Protein 5EDN (pdb70)

Secondary structure (DSSP, 8-state):
-----PPPHHHHHHHHHHHHH-SSPPHHHHHHHHHHH---HHHHHHHHHHHHHHHHHH--/-----PPPHHHHHHHHHHHHH-SSPPHHHHHHHHHHH---HHHHHHHHHHHHHHHHHTS--/----PPPHHHHHHHHHHHHH-SS--HHHHHHHHHTT---HHHHHHHHHHHHHHHHHHT--/-----PPPTTHHHHHHHHHHH-SS--HHHHHHHHHHH---HHHHHHHHHHHHHHHHH----

Sequence (242 aa):
RKKRIPYSKGQLRELEREYAANKFITKDKRRKISAATSLSERQITIWFQNRRVKEKKVLARKKRIPYSKGQLRELEREYAANKFITKDKRRKISAATSLSERQITIWFQNRRVKEKKVLAKKKRIPYSKGQLRELEREYAANKFITKDKRRKISAATSLSERQITIWFQNRRVKEKKVLAKRKKRIPYSKGQLRELEREYAANKFITKDKRRKISAATSLSERQITIWFQNRRVKEKKVLAK

GO terms:
  GO:1990837 sequence-specific double-stranded DNA binding (F, IDA)
  GO:0001227 DNA-binding transcription repressor activity, RNA polymerase II-specific (F, IDA)
  GO:0000122 negative regulation of transcription by RNA polymerase II (P, IDA)
  GO:0043565 sequence-specific DNA binding (F, IDA)
  GO:0008327 methyl-CpG binding (F, IDA)
  GO:0009611 response to wounding (P, TAS)
  GO:0008544 epidermis development (P, TAS)
  GO:0005515 protein binding (F, IPI)
  GO:0005654 nucleoplasm (C, IDA)
  GO:0001525 angiogenesis (P, IEP)

Radius of gyration: 35.01 Å; Cα contacts (8 Å, |Δi|>4): 112; chains: 4; bounding box: 49×49×83 Å

Structure (mmCIF, N/CA/C/O backbone):
data_5EDN
#
_entry.id   5EDN
#
_cell.length_a   52.618
_cell.length_b   52.522
_cell.length_c   389.331
_cell.angle_alpha   90.00
_cell.angle_beta   90.00
_cell.angle_gamma   90.00
#
_symmetry.space_group_name_H-M   'P 2 2 21'
#
loop_
_entity.id
_entity.type
_entity.pdbx_description
1 polymer 'Homeobox protein Hox-B13'
2 polymer "DNA (5'-D(P*GP*TP*TP*GP*TP*GP*TP*TP*TP*TP*AP*CP*GP*AP*GP*GP*TP*CP*C)-3')"
3 polymer "DNA (5'-D(P*GP*GP*AP*CP*CP*TP*CP*GP*TP*AP*AP*AP*AP*CP*AP*CP*AP*AP*C)-3')"
4 non-polymer 2-AMINO-2-HYDROXYMETHYL-PROPANE-1,3-DIOL
5 water water
#
loop_
_atom_site.group_PDB
_atom_site.id
_atom_site.type_symbol
_atom_site.label_atom_id
_atom_site.label_alt_id
_atom_site.label_comp_id
_atom_site.label_asym_id
_atom_site.label_entity_id
_atom_site.label_seq_id
_atom_site.pdbx_PDB_ins_code
_atom_site.Cartn_x
_atom_site.Cartn_y
_atom_site.Cartn_z
_atom_site.occupancy
_atom_site.B_iso_or_equiv
_atom_site.auth_seq_id
_atom_site.auth_comp_id
_atom_site.auth_asym_id
_atom_site.auth_atom_id
_atom_site.pdbx_PDB_model_num
ATOM 1 N N . ARG A 1 9 ? 10.066 15.185 88.843 1.00 150.18 217 ARG A N 1
ATOM 2 C CA . ARG A 1 9 ? 9.279 15.384 87.605 1.00 142.17 217 ARG A CA 1
ATOM 3 C C . ARG A 1 9 ? 9.622 16.746 86.969 1.00 127.98 217 ARG A C 1
ATOM 4 O O . ARG A 1 9 ? 9.253 17.755 87.532 1.00 133.64 217 ARG A O 1
ATOM 12 N N . LYS A 1 10 ? 10.340 16.790 85.815 1.00 130.01 218 LYS A N 1
ATOM 13 C CA . LYS A 1 10 ? 10.707 15.616 85.022 1.00 129.06 218 LYS A CA 1
ATOM 14 C C . LYS A 1 10 ? 12.205 15.648 84.806 1.00 108.89 218 LYS A C 1
ATOM 15 O O . LYS A 1 10 ? 12.899 15.069 85.599 1.00 105.18 218 LYS A O 1
ATOM 21 N N . LYS A 1 11 ? 12.769 16.356 83.839 1.00 106.63 219 LYS A N 1
ATOM 22 C CA . LYS A 1 11 ? 12.247 16.946 82.562 1.00 116.40 219 LYS A CA 1
ATOM 23 C C . LYS A 1 11 ? 13.045 16.411 81.341 1.00 115.03 219 LYS A C 1
ATOM 24 O O . LYS A 1 11 ? 14.220 16.134 81.520 1.00 110.05 219 LYS A O 1
ATOM 30 N N . ARG A 1 12 ? 12.409 16.269 80.178 1.00 111.19 220 ARG A N 1
ATOM 31 C CA . ARG A 1 12 ? 12.903 15.332 79.183 1.00 114.50 220 ARG A CA 1
ATOM 32 C C . ARG A 1 12 ? 14.233 15.709 78.495 1.00 108.07 220 ARG A C 1
ATOM 33 O O . ARG A 1 12 ? 14.270 16.565 77.607 1.00 120.23 220 ARG A O 1
ATOM 41 N N . ILE A 1 13 ? 15.306 15.009 78.835 1.00 115.82 221 ILE A N 1
ATOM 42 C CA . ILE A 1 13 ? 16.659 15.347 78.366 1.00 116.29 221 ILE A CA 1
ATOM 43 C C . ILE A 1 13 ? 17.184 14.233 77.499 1.00 106.23 221 ILE A C 1
ATOM 44 O O . ILE A 1 13 ? 17.623 13.245 78.030 1.00 103.78 221 ILE A O 1
ATOM 49 N N . PRO A 1 14 ? 17.245 14.386 76.155 1.00 106.90 222 PRO A N 1
ATOM 50 C CA . PRO A 1 14 ? 17.761 13.323 75.290 1.00 108.88 222 PRO A CA 1
ATOM 51 C C . PRO A 1 14 ? 19.147 12.868 75.585 1.00 103.70 222 PRO A C 1
ATOM 52 O O . PRO A 1 14 ? 19.945 13.676 75.955 1.00 99.22 222 PRO A O 1
ATOM 56 N N . TYR A 1 15 ? 19.445 11.591 75.391 1.00 95.01 223 TYR A N 1
ATOM 57 C CA . TYR A 1 15 ? 20.790 11.063 75.630 1.00 94.33 223 TYR A CA 1
ATOM 58 C C . TYR A 1 15 ? 21.718 11.318 74.465 1.00 99.93 223 TYR A C 1
ATOM 59 O O . TYR A 1 15 ? 21.288 11.257 73.335 1.00 130.38 223 TYR A O 1
ATOM 68 N N . SER A 1 16 ? 22.990 11.584 74.739 1.00 91.44 224 SER A N 1
ATOM 69 C CA . SER A 1 16 ? 23.946 11.901 73.695 1.00 91.20 224 SER A CA 1
ATOM 70 C C . SER A 1 16 ? 24.356 10.659 72.930 1.00 97.25 224 SER A C 1
ATOM 71 O O . SER A 1 16 ? 24.163 9.515 73.408 1.00 121.92 224 SER A O 1
ATOM 74 N N . LYS A 1 17 ? 24.993 10.878 71.788 1.00 84.98 225 LYS A N 1
ATOM 75 C CA . LYS A 1 17 ? 25.463 9.790 70.957 1.00 90.09 225 LYS A CA 1
ATOM 76 C C . LYS A 1 17 ? 26.419 8.858 71.670 1.00 85.55 225 LYS A C 1
ATOM 77 O O . LYS A 1 17 ? 26.386 7.644 71.474 1.00 88.81 225 LYS A O 1
ATOM 83 N N . GLY A 1 18 ? 27.305 9.430 72.479 1.00 96.61 226 GLY A N 1
ATOM 84 C CA . GLY A 1 18 ? 28.314 8.638 73.202 1.00 100.51 226 GLY A CA 1
ATOM 85 C C . GLY A 1 18 ? 27.714 7.718 74.241 1.00 108.30 226 GLY A C 1
ATOM 86 O O . GLY A 1 18 ? 28.141 6.572 74.374 1.00 97.18 226 GLY A O 1
ATOM 87 N N . GLN A 1 19 ? 26.721 8.215 74.977 1.00 122.33 227 GLN A N 1
ATOM 88 C CA . GLN A 1 19 ? 26.039 7.459 76.016 1.00 121.02 227 GLN A CA 1
ATOM 89 C C . GLN A 1 19 ? 25.276 6.279 75.439 1.00 116.86 227 GLN A C 1
ATOM 90 O O . GLN A 1 19 ? 25.305 5.175 75.986 1.00 135.61 227 GLN A O 1
ATOM 96 N N . LEU A 1 20 ? 24.581 6.531 74.342 1.00 111.07 228 LEU A N 1
ATOM 97 C CA . LEU A 1 20 ? 23.754 5.520 73.686 1.00 104.72 228 LEU A CA 1
ATOM 98 C C . LEU A 1 20 ? 24.631 4.407 73.127 1.00 117.04 228 LEU A C 1
ATOM 99 O O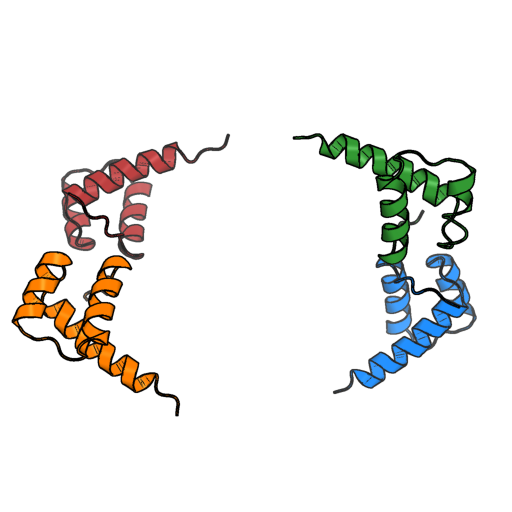 . LEU A 1 20 ? 24.351 3.224 73.342 1.00 117.05 228 LEU A O 1
ATOM 104 N N . ARG A 1 21 ? 25.704 4.796 72.436 1.00 124.76 229 ARG A N 1
ATOM 105 C CA . ARG A 1 21 ? 26.729 3.844 72.020 1.00 121.86 229 ARG A CA 1
ATOM 106 C C . ARG A 1 21 ? 27.048 2.852 73.134 1.00 124.58 229 ARG A C 1
ATOM 107 O O . ARG A 1 21 ? 26.855 1.641 72.975 1.00 127.70 229 ARG A O 1
ATOM 115 N N . GLU A 1 22 ? 27.520 3.368 74.268 1.00 128.01 230 GLU A N 1
ATOM 116 C CA . GLU A 1 22 ? 27.827 2.496 75.398 1.00 138.67 230 GLU A CA 1
ATOM 117 C C . GLU A 1 22 ? 26.601 1.663 75.805 1.00 141.18 230 GLU A C 1
ATOM 118 O O . GLU A 1 22 ? 26.740 0.463 76.032 1.00 155.67 230 GLU A O 1
ATOM 124 N N . LEU A 1 23 ? 25.413 2.270 75.852 1.00 120.65 231 LEU A N 1
ATOM 125 C CA . LEU A 1 23 ? 24.233 1.534 76.267 1.00 111.89 231 LEU A CA 1
ATOM 126 C C . LEU A 1 23 ? 23.839 0.483 75.228 1.00 122.64 231 LEU A C 1
ATOM 127 O O . LEU A 1 23 ? 23.527 -0.660 75.593 1.00 143.20 231 LEU A O 1
ATOM 132 N N . GLU A 1 24 ? 23.903 0.832 73.949 1.00 115.78 232 GLU A N 1
ATOM 133 C CA . GLU A 1 24 ? 23.556 -0.120 72.917 1.00 115.91 232 GLU A CA 1
ATOM 134 C C . GLU A 1 24 ? 24.580 -1.250 72.892 1.00 132.73 232 GLU A C 1
ATOM 135 O O . GLU A 1 24 ? 24.217 -2.409 72.715 1.00 150.57 232 GLU A O 1
ATOM 141 N N . ARG A 1 25 ? 25.851 -0.915 73.092 1.00 129.03 233 ARG A N 1
ATOM 142 C CA . ARG A 1 25 ? 26.883 -1.949 73.066 1.00 124.95 233 ARG A CA 1
ATOM 143 C C . ARG A 1 25 ? 26.661 -3.034 74.116 1.00 119.28 233 ARG A C 1
ATOM 144 O O . ARG A 1 25 ? 26.777 -4.206 73.833 1.00 121.96 233 ARG A O 1
ATOM 152 N N . GLU A 1 26 ? 26.347 -2.649 75.333 1.00 124.32 234 GLU A N 1
ATOM 153 C CA . GLU A 1 26 ? 26.196 -3.631 76.401 1.00 140.80 234 GLU A CA 1
ATOM 154 C C . GLU A 1 26 ? 24.901 -4.411 76.180 1.00 135.03 234 GLU A C 1
ATOM 155 O O . GLU A 1 26 ? 24.857 -5.621 76.418 1.00 141.70 234 GLU A O 1
ATOM 161 N N . TYR A 1 27 ? 23.868 -3.722 75.692 1.00 121.66 235 TYR A N 1
ATOM 162 C CA . TYR A 1 27 ? 22.583 -4.367 75.420 1.00 118.44 235 TYR A CA 1
ATOM 163 C C . TYR A 1 27 ? 22.728 -5.447 74.365 1.00 116.28 235 TYR A C 1
ATOM 164 O O . TYR A 1 27 ? 22.198 -6.540 74.514 1.00 116.75 235 TYR A O 1
ATOM 173 N N . ALA A 1 28 ? 23.442 -5.126 73.292 1.00 114.72 236 ALA A N 1
ATOM 174 C CA . ALA A 1 28 ? 23.712 -6.092 72.221 1.00 118.17 236 ALA A CA 1
ATOM 175 C C . ALA A 1 28 ? 24.443 -7.319 72.770 1.00 119.59 236 ALA A C 1
ATOM 176 O O . ALA A 1 28 ? 24.293 -8.424 72.242 1.00 119.53 236 ALA A O 1
ATOM 178 N N . ALA A 1 29 ? 25.208 -7.122 73.846 1.00 128.53 237 ALA A N 1
ATOM 179 C CA . ALA A 1 29 ? 25.920 -8.222 74.497 1.00 144.30 237 ALA A CA 1
ATOM 180 C C . ALA A 1 29 ? 25.028 -8.973 75.482 1.00 144.21 237 ALA A C 1
ATOM 181 O O . ALA A 1 29 ? 25.012 -10.205 75.492 1.00 164.48 237 ALA A O 1
ATOM 183 N N . ASN A 1 30 ? 24.296 -8.235 76.314 1.00 127.62 238 ASN A N 1
ATOM 184 C CA . ASN A 1 30 ? 23.271 -8.834 77.178 1.00 110.82 238 ASN A CA 1
ATOM 185 C C . ASN A 1 30 ? 22.098 -7.896 77.378 1.00 104.80 238 ASN A C 1
ATOM 186 O O . ASN A 1 30 ? 22.244 -6.777 77.876 1.00 85.14 238 ASN A O 1
ATOM 191 N N . LYS A 1 31 ? 20.921 -8.390 76.961 1.00 117.42 239 LYS A N 1
ATOM 192 C CA . LYS A 1 31 ? 19.680 -7.614 77.038 1.00 129.06 239 LYS A CA 1
ATOM 193 C C . LYS A 1 31 ? 19.494 -7.107 78.430 1.00 116.70 239 LYS A C 1
ATOM 194 O O . LYS A 1 31 ? 19.299 -5.920 78.649 1.00 103.64 239 LYS A O 1
ATOM 200 N N . PHE A 1 32 ? 19.855 -7.926 79.447 1.00 116.93 240 PHE A N 1
ATOM 201 C CA . PHE A 1 32 ? 19.517 -7.606 80.823 1.00 121.44 240 PHE A CA 1
ATOM 202 C C . PHE A 1 32 ? 20.734 -7.072 81.563 1.00 125.20 240 PHE A C 1
ATOM 203 O O . PHE A 1 32 ? 21.829 -7.633 81.533 1.00 123.52 240 PHE A O 1
ATOM 211 N N . ILE A 1 33 ? 20.488 -5.979 82.282 1.00 131.01 241 ILE A N 1
ATOM 212 C CA . ILE A 1 33 ? 21.531 -5.345 83.078 1.00 138.55 241 ILE A CA 1
ATOM 213 C C . ILE A 1 33 ? 21.688 -6.118 84.404 1.00 135.37 241 ILE A C 1
ATOM 214 O O . ILE A 1 33 ? 20.707 -6.492 85.044 1.00 160.16 241 ILE A O 1
ATOM 219 N N . THR A 1 34 ? 22.928 -6.370 84.804 1.00 117.00 242 THR A N 1
ATOM 220 C CA . THR A 1 34 ? 23.216 -6.763 86.205 1.00 112.28 242 THR A CA 1
ATOM 221 C C . THR A 1 34 ? 23.389 -5.534 87.082 1.00 120.52 242 THR A C 1
ATOM 222 O O . THR A 1 34 ? 23.594 -4.434 86.566 1.00 150.32 242 THR A O 1
ATOM 226 N N . LYS A 1 35 ? 23.443 -5.719 88.383 1.00 119.29 243 LYS A N 1
ATOM 227 C CA . LYS A 1 35 ? 23.785 -4.616 89.312 1.00 124.69 243 LYS A CA 1
ATOM 228 C C . LYS A 1 35 ? 25.230 -4.123 89.107 1.00 129.69 243 LYS A C 1
ATOM 229 O O . LYS A 1 35 ? 25.502 -2.933 89.247 1.00 140.54 243 LYS A O 1
ATOM 235 N N . ASP A 1 36 ? 26.142 -5.032 88.780 1.00 128.99 244 ASP A N 1
ATOM 236 C CA . ASP A 1 36 ? 27.538 -4.680 88.641 1.00 130.53 244 ASP A CA 1
ATOM 237 C C . ASP A 1 36 ? 27.799 -3.931 87.350 1.00 117.54 244 ASP A C 1
ATOM 238 O O . ASP A 1 36 ? 28.552 -2.964 87.322 1.00 122.10 244 ASP A O 1
ATOM 243 N N . LYS A 1 37 ? 27.180 -4.388 86.271 1.00 110.64 245 LYS A N 1
ATOM 244 C CA . LYS A 1 37 ? 27.338 -3.743 84.972 1.00 120.08 245 LYS A CA 1
ATOM 245 C C . LYS A 1 37 ? 26.578 -2.440 84.956 1.00 117.35 245 LYS A C 1
ATOM 246 O O . LYS A 1 37 ? 26.906 -1.554 84.180 1.00 119.85 245 LYS A O 1
ATOM 252 N N . ARG A 1 38 ? 25.562 -2.329 85.803 1.00 124.39 246 ARG A N 1
ATOM 253 C CA . ARG A 1 38 ? 24.805 -1.089 85.913 1.00 129.44 246 ARG A CA 1
ATOM 254 C C . ARG A 1 38 ? 25.687 0.021 86.493 1.00 137.44 246 ARG A C 1
ATOM 255 O O . ARG A 1 38 ? 25.671 1.159 86.014 1.00 119.74 246 ARG A O 1
ATOM 263 N N . ARG A 1 39 ? 26.468 -0.313 87.519 1.00 148.16 247 ARG A N 1
ATOM 264 C CA . ARG A 1 39 ? 27.302 0.694 88.162 1.00 150.78 247 ARG A CA 1
ATOM 265 C C . ARG A 1 39 ? 28.594 0.907 87.372 1.00 150.70 247 ARG A C 1
ATOM 266 O O . ARG A 1 39 ? 29.305 1.898 87.584 1.00 130.06 247 ARG A O 1
ATOM 274 N N . LYS A 1 40 ? 28.909 -0.030 86.481 1.00 150.74 248 LYS A N 1
ATOM 275 C CA . LYS A 1 40 ? 30.005 0.189 85.532 1.00 146.12 248 LYS A CA 1
ATOM 276 C C . LYS A 1 40 ? 29.604 1.181 84.451 1.00 137.49 248 LYS A C 1
ATOM 277 O O . LYS A 1 40 ? 30.339 2.108 84.144 1.00 149.91 248 LYS A O 1
ATOM 283 N N . ILE A 1 41 ? 28.445 0.946 83.848 1.00 123.80 249 ILE A N 1
ATOM 284 C CA . ILE A 1 41 ? 27.944 1.807 82.784 1.00 121.76 249 ILE A CA 1
ATOM 285 C C . ILE A 1 41 ? 27.635 3.204 83.306 1.00 134.70 249 ILE A C 1
ATOM 286 O O . ILE A 1 41 ? 27.791 4.197 82.567 1.00 142.77 249 ILE A O 1
ATOM 291 N N . SER A 1 42 ? 27.213 3.293 84.568 1.00 132.97 250 SER A N 1
ATOM 292 C CA . SER A 1 42 ? 26.960 4.613 85.142 1.00 141.20 250 SER A CA 1
ATOM 293 C C . SER A 1 42 ? 28.270 5.437 85.173 1.00 153.66 250 SER A C 1
ATOM 294 O O . SER A 1 42 ? 28.298 6.603 84.786 1.00 150.83 250 SER A O 1
ATOM 297 N N . ALA A 1 43 ? 29.353 4.806 85.628 1.00 167.84 251 ALA A N 1
ATOM 298 C CA . ALA A 1 43 ? 30.642 5.494 85.721 1.00 171.35 251 ALA A CA 1
ATOM 299 C C . ALA A 1 43 ? 31.159 5.910 84.346 1.00 164.96 251 ALA A C 1
ATOM 300 O O . ALA A 1 43 ? 31.712 6.994 84.180 1.00 167.36 251 ALA A O 1
ATOM 302 N N . ALA A 1 44 ? 30.953 5.039 83.367 1.00 155.30 252 ALA A N 1
ATOM 303 C CA . ALA A 1 44 ? 31.456 5.255 82.025 1.00 158.76 252 ALA A CA 1
ATOM 304 C C . ALA A 1 44 ? 30.620 6.270 81.257 1.00 152.93 252 ALA A C 1
ATOM 305 O O . ALA A 1 44 ? 31.154 6.995 80.407 1.00 154.35 252 ALA A O 1
ATOM 307 N N . THR A 1 45 ? 29.319 6.328 81.552 1.00 144.21 253 THR A N 1
ATOM 308 C CA . THR A 1 45 ? 28.413 7.209 80.808 1.00 141.38 253 THR A CA 1
ATOM 309 C C . THR A 1 45 ? 28.031 8.471 81.558 1.00 138.30 253 THR A C 1
ATOM 310 O O . THR A 1 45 ? 27.525 9.415 80.955 1.00 118.17 253 THR A O 1
ATOM 314 N N . SER A 1 46 ? 28.257 8.486 82.871 1.00 144.31 254 SER A N 1
ATOM 315 C CA . SER A 1 46 ? 27.876 9.619 83.702 1.00 131.97 254 SER A CA 1
ATOM 316 C C . SER A 1 46 ? 26.343 9.746 83.775 1.00 111.52 254 SER A C 1
ATOM 317 O O . SER A 1 46 ? 25.824 10.795 84.178 1.00 108.98 254 SER A O 1
ATOM 320 N N . LEU A 1 47 ? 25.628 8.682 83.384 1.00 108.15 255 LEU A N 1
ATOM 321 C CA . LEU A 1 47 ? 24.173 8.606 83.585 1.00 113.39 255 LEU A CA 1
ATOM 322 C C . LEU A 1 47 ? 23.866 7.957 84.928 1.00 120.35 255 LEU A C 1
ATOM 323 O O . LEU A 1 47 ? 24.635 7.120 85.414 1.00 137.33 255 LEU A O 1
ATOM 328 N N . SER A 1 48 ? 22.718 8.323 85.502 1.00 117.19 256 SER A N 1
ATOM 329 C CA . SER A 1 48 ? 22.271 7.763 86.786 1.00 122.87 256 SER A CA 1
ATOM 330 C C . SER A 1 48 ? 21.855 6.294 86.645 1.00 127.87 256 SER A C 1
ATOM 331 O O . SER A 1 48 ? 21.435 5.860 85.564 1.00 123.88 256 SER A O 1
ATOM 334 N N . GLU A 1 49 ? 21.954 5.536 87.734 1.00 134.79 257 GLU A N 1
ATOM 335 C CA . GLU A 1 49 ? 21.598 4.106 87.686 1.00 123.45 257 GLU A CA 1
ATOM 336 C C . GLU A 1 49 ? 20.115 4.013 87.284 1.00 111.57 257 GLU A C 1
ATOM 337 O O . GLU A 1 49 ? 19.736 3.201 86.430 1.00 111.20 257 GLU A O 1
ATOM 343 N N . ARG A 1 50 ? 19.291 4.870 87.877 1.00 114.20 258 ARG A N 1
ATOM 344 C CA . ARG A 1 50 ? 17.872 4.933 87.565 1.00 124.57 258 ARG A CA 1
ATOM 345 C C . ARG A 1 50 ? 17.632 5.135 86.071 1.00 124.48 258 ARG A C 1
ATOM 346 O O . ARG A 1 50 ? 16.828 4.421 85.452 1.00 126.44 258 ARG A O 1
ATOM 354 N N . GLN A 1 51 ? 18.336 6.099 85.481 1.00 108.15 259 GLN A N 1
ATOM 355 C CA . GLN A 1 51 ? 18.176 6.389 84.049 1.00 112.45 259 GLN A CA 1
ATOM 356 C C . GLN A 1 51 ? 18.471 5.142 83.234 1.00 111.40 259 GLN A C 1
ATOM 357 O O . GLN A 1 51 ? 17.732 4.795 82.290 1.00 119.81 259 GLN A O 1
ATOM 363 N N . ILE A 1 52 ? 19.556 4.471 83.618 1.00 104.11 260 ILE A N 1
ATOM 364 C CA . ILE A 1 52 ? 20.006 3.277 82.920 1.00 97.95 260 ILE A CA 1
ATOM 365 C C . ILE A 1 52 ? 18.989 2.146 83.004 1.00 106.72 260 ILE A C 1
ATOM 366 O O . ILE A 1 52 ? 18.735 1.467 82.008 1.00 109.97 260 ILE A O 1
ATOM 371 N N . THR A 1 53 ? 18.431 1.943 84.193 1.00 108.80 261 THR A N 1
ATOM 372 C CA . THR A 1 53 ? 17.444 0.891 84.410 1.00 108.35 261 THR A CA 1
ATOM 373 C C . THR A 1 53 ? 16.225 1.164 83.544 1.00 125.71 261 THR A C 1
ATOM 374 O O . THR A 1 53 ? 15.614 0.241 82.984 1.00 125.97 261 THR A O 1
ATOM 378 N N . ILE A 1 54 ? 15.903 2.450 83.416 1.00 128.41 262 ILE A N 1
ATOM 379 C CA . ILE A 1 54 ? 14.724 2.875 82.678 1.00 125.62 262 ILE A CA 1
ATOM 380 C C . ILE A 1 54 ? 14.924 2.731 81.180 1.00 130.50 262 ILE A C 1
ATOM 381 O O . ILE A 1 54 ? 13.989 2.340 80.451 1.00 151.89 262 ILE A O 1
ATOM 386 N N . TRP A 1 55 ? 16.136 3.056 80.724 1.00 142.45 263 TRP A N 1
ATOM 387 C CA . TRP A 1 55 ? 16.446 2.936 79.309 1.00 144.38 263 TRP A CA 1
ATOM 388 C C . TRP A 1 55 ? 16.370 1.485 78.926 1.00 152.47 263 TRP A C 1
ATOM 389 O O . TRP A 1 55 ? 15.873 1.156 77.857 1.00 158.06 263 TRP A O 1
ATOM 400 N N . PHE A 1 56 ? 16.851 0.609 79.803 1.00 139.41 264 PHE A N 1
ATOM 401 C CA . PHE A 1 56 ? 16.784 -0.829 79.519 1.00 131.05 264 PHE A CA 1
ATOM 402 C C . PHE A 1 56 ? 15.349 -1.324 79.461 1.00 122.14 264 PHE A C 1
ATOM 403 O O . PHE A 1 56 ? 14.981 -2.069 78.565 1.00 104.53 264 PHE A O 1
ATOM 411 N N . GLN A 1 57 ? 14.538 -0.902 80.419 1.00 128.01 265 GLN A N 1
ATOM 412 C CA . GLN A 1 57 ? 13.114 -1.251 80.404 1.00 131.20 265 GLN A CA 1
ATOM 413 C C . GLN A 1 57 ? 12.514 -0.847 79.067 1.00 131.13 265 GLN A C 1
ATOM 414 O O . GLN A 1 57 ? 11.842 -1.662 78.379 1.00 126.64 265 GLN A O 1
ATOM 420 N N . ASN A 1 58 ? 12.794 0.426 78.717 1.00 124.47 266 ASN A N 1
ATOM 421 C CA . ASN A 1 58 ? 12.213 0.962 77.490 1.00 118.47 266 ASN A CA 1
ATOM 422 C C . ASN A 1 58 ? 12.849 0.334 76.272 1.00 116.00 266 ASN A C 1
ATOM 423 O O . ASN A 1 58 ? 12.142 0.233 75.231 1.00 126.55 266 ASN A O 1
ATOM 428 N N . ARG A 1 59 ? 14.066 -0.193 76.338 1.00 102.99 267 ARG A N 1
ATOM 429 C CA . ARG A 1 59 ? 14.713 -0.737 75.147 1.00 102.25 267 ARG A CA 1
ATOM 430 C C . ARG A 1 59 ? 14.148 -2.081 74.800 1.00 114.38 267 ARG A C 1
ATOM 431 O O . ARG A 1 59 ? 14.077 -2.429 73.635 1.00 147.26 267 ARG A O 1
ATOM 439 N N . ARG A 1 60 ? 13.741 -2.840 75.813 1.00 125.10 268 ARG A N 1
ATOM 440 C CA . ARG A 1 60 ? 13.094 -4.145 75.637 1.00 119.27 268 ARG A CA 1
ATOM 441 C C . ARG A 1 60 ? 11.717 -3.980 75.003 1.00 123.25 268 ARG A C 1
ATOM 442 O O . ARG A 1 60 ? 11.308 -4.814 74.178 1.00 116.56 268 ARG A O 1
ATOM 450 N N . VAL A 1 61 ? 11.001 -2.917 75.389 1.00 119.46 269 VAL A N 1
ATOM 451 C CA . VAL A 1 61 ? 9.706 -2.643 74.762 1.00 122.67 269 VAL A CA 1
ATOM 452 C C . VAL A 1 61 ? 9.908 -2.456 73.260 1.00 138.82 269 VAL A C 1
ATOM 453 O O . VAL A 1 61 ? 9.159 -3.012 72.451 1.00 142.52 269 VAL A O 1
ATOM 457 N N . LYS A 1 62 ? 10.933 -1.689 72.901 1.00 127.32 270 LYS A N 1
ATOM 458 C CA . LYS A 1 62 ? 11.204 -1.362 71.517 1.00 132.11 270 LYS A CA 1
ATOM 459 C C . LYS A 1 62 ? 11.545 -2.597 70.698 1.00 131.58 270 LYS A C 1
ATOM 460 O O . LYS A 1 62 ? 11.069 -2.752 69.569 1.00 149.92 270 LYS A O 1
ATOM 466 N N . GLU A 1 63 ? 12.380 -3.463 71.270 1.00 131.81 271 GLU A N 1
ATOM 467 C CA . GLU A 1 63 ? 12.773 -4.678 70.559 1.00 139.03 271 G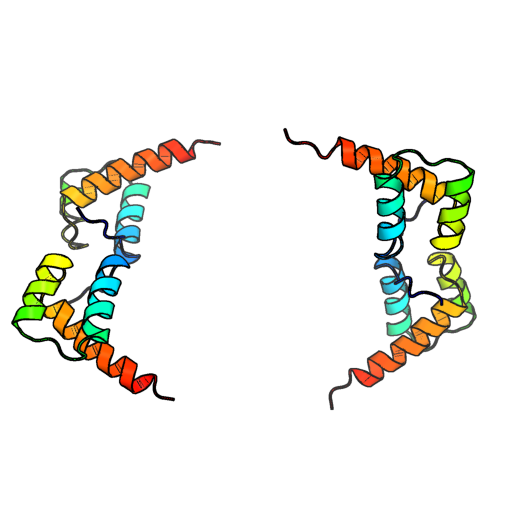LU A CA 1
ATOM 468 C C . GLU A 1 63 ? 11.557 -5.566 70.389 1.00 144.71 271 GLU A C 1
ATOM 469 O O . GLU A 1 63 ? 11.451 -6.286 69.389 1.00 131.95 271 GLU A O 1
ATOM 475 N N . LYS A 1 64 ? 10.642 -5.493 71.360 1.00 152.71 272 LYS A N 1
ATOM 476 C CA . LYS A 1 64 ? 9.377 -6.213 71.284 1.00 152.14 272 LYS A CA 1
ATOM 477 C C . LYS A 1 64 ? 8.472 -5.629 70.198 1.00 174.39 272 LYS A C 1
ATOM 478 O O . LYS A 1 64 ? 7.922 -6.370 69.385 1.00 180.21 272 LYS A O 1
ATOM 484 N N . LYS A 1 65 ? 8.338 -4.301 70.200 1.00 185.73 273 LYS A N 1
ATOM 485 C CA . LYS A 1 65 ? 7.458 -3.592 69.262 1.00 181.13 273 LYS A CA 1
ATOM 486 C C . LYS A 1 65 ? 7.872 -3.775 67.816 1.00 163.04 273 LYS A C 1
ATOM 487 O O . LYS A 1 65 ? 7.020 -3.883 66.939 1.00 168.12 273 LYS A O 1
ATOM 493 N N . VAL A 1 66 ? 9.183 -3.813 67.594 1.00 142.82 274 VAL A N 1
ATOM 494 C CA . VAL A 1 66 ? 9.755 -3.668 66.276 1.00 141.65 274 VAL A CA 1
ATOM 495 C C . VAL A 1 66 ? 9.651 -4.984 65.506 1.00 146.92 274 VAL A C 1
ATOM 496 O O . VAL A 1 66 ? 9.772 -5.000 64.276 1.00 165.11 274 VAL A O 1
ATOM 500 N N . LEU A 1 67 ? 9.433 -6.056 66.244 1.00 143.89 275 LEU A N 1
ATOM 501 C CA . LEU A 1 67 ? 9.013 -7.320 65.623 1.00 147.19 275 LEU A CA 1
ATOM 502 C C . LEU A 1 67 ? 7.705 -7.254 64.847 1.00 155.33 275 LEU A C 1
ATOM 503 O O . LEU A 1 67 ? 6.601 -7.184 65.435 1.00 139.78 275 LEU A O 1
ATOM 508 N N . ALA A 1 68 ? 7.810 -7.277 63.528 1.00 167.99 276 ALA A N 1
ATOM 509 C CA . ALA A 1 68 ? 6.732 -6.812 62.657 1.00 174.39 276 ALA A CA 1
ATOM 510 C C . ALA A 1 68 ? 7.011 -7.146 61.197 1.00 168.68 276 ALA A C 1
ATOM 511 O O . ALA A 1 68 ? 6.464 -8.116 60.670 1.00 163.36 276 ALA A O 1
ATOM 513 N N . ARG B 1 9 ? 19.169 7.516 12.853 1.00 166.90 217 ARG B N 1
ATOM 514 C CA . ARG B 1 9 ? 17.701 7.718 12.690 1.00 155.81 217 ARG B CA 1
ATOM 515 C C . ARG B 1 9 ? 17.093 8.149 14.019 1.00 158.65 217 ARG B C 1
ATOM 516 O O . ARG B 1 9 ? 17.114 7.388 15.022 1.00 163.08 217 ARG B O 1
ATOM 524 N N . LYS B 1 10 ? 16.445 9.266 14.079 1.00 153.69 218 LYS B N 1
ATOM 525 C CA . LYS B 1 10 ? 16.531 10.459 13.206 1.00 137.06 218 LYS B CA 1
ATOM 526 C C . LYS B 1 10 ? 17.434 11.659 13.648 1.00 120.55 218 LYS B C 1
ATOM 527 O O . LYS B 1 10 ? 18.172 12.146 12.753 1.00 121.49 218 LYS B O 1
ATOM 533 N N . LYS B 1 11 ? 17.414 12.222 14.881 1.00 105.35 219 LYS B N 1
ATOM 534 C CA . LYS B 1 11 ? 16.819 11.566 16.056 1.00 95.08 219 LYS B CA 1
ATOM 535 C C . LYS B 1 11 ? 16.010 12.549 16.907 1.00 96.58 219 LYS B C 1
ATOM 536 O O . LYS B 1 11 ? 15.720 13.678 16.484 1.00 90.97 219 LYS B O 1
ATOM 542 N N . ARG B 1 12 ? 15.626 12.113 18.106 1.00 81.27 220 ARG B N 1
ATOM 543 C CA . ARG B 1 12 ? 14.622 12.796 18.894 1.00 86.80 220 ARG B CA 1
ATOM 544 C C . ARG B 1 12 ? 14.989 14.165 19.434 1.00 94.49 220 ARG B C 1
ATOM 545 O O . ARG B 1 12 ? 15.159 14.305 20.646 1.00 125.82 220 ARG B O 1
ATOM 553 N N . ILE B 1 13 ? 14.978 15.206 18.592 1.00 78.58 221 ILE B N 1
ATOM 554 C CA . ILE B 1 13 ? 15.386 16.567 19.013 1.00 70.11 221 ILE B CA 1
ATOM 555 C C . ILE B 1 13 ? 14.316 17.399 19.878 1.00 69.37 221 ILE B C 1
ATOM 556 O O . ILE B 1 13 ? 13.585 18.221 19.300 1.00 73.45 221 ILE B O 1
ATOM 561 N N . PRO B 1 14 ? 14.277 17.205 21.218 1.00 63.22 222 PRO B N 1
ATOM 562 C CA . PRO B 1 14 ? 13.031 17.525 21.891 1.00 68.15 222 PRO B CA 1
ATOM 563 C C . PRO B 1 14 ? 12.741 19.034 21.962 1.00 69.88 222 PRO B C 1
ATOM 564 O O . PRO B 1 14 ? 13.650 19.860 21.830 1.00 74.84 222 PRO B O 1
ATOM 568 N N . TYR B 1 15 ? 11.464 19.346 22.027 1.00 83.50 223 TYR B N 1
ATOM 569 C CA . TYR B 1 15 ? 11.002 20.710 21.729 1.00 99.87 223 TYR B CA 1
ATOM 570 C C . TYR B 1 15 ? 11.072 21.593 22.974 1.00 93.94 223 TYR B C 1
ATOM 571 O O . TYR B 1 15 ? 10.886 21.126 24.098 1.00 97.14 223 TYR B O 1
ATOM 580 N N . SER B 1 16 ? 11.355 22.866 22.753 1.00 94.98 224 SER B N 1
ATOM 581 C CA . SER B 1 16 ? 11.625 23.784 23.847 1.00 99.08 224 SER B CA 1
ATOM 582 C C . SER B 1 16 ? 10.365 24.209 24.543 1.00 108.51 224 SER B C 1
ATOM 583 O O . SER B 1 16 ? 9.265 24.046 24.025 1.00 109.40 224 SER B O 1
ATOM 586 N N . LYS B 1 17 ? 10.553 24.815 25.714 1.00 116.80 225 LYS B N 1
ATOM 587 C CA . LYS B 1 17 ? 9.417 25.219 26.547 1.00 121.22 225 LYS B CA 1
ATOM 588 C C . LYS B 1 17 ? 8.514 26.219 25.836 1.00 113.78 225 LYS B C 1
ATOM 589 O O . LYS B 1 17 ? 7.294 26.158 25.996 1.00 118.12 225 LYS B O 1
ATOM 595 N N . GLY B 1 18 ? 9.094 27.139 25.067 1.00 93.13 226 GLY B N 1
ATOM 596 C CA . GL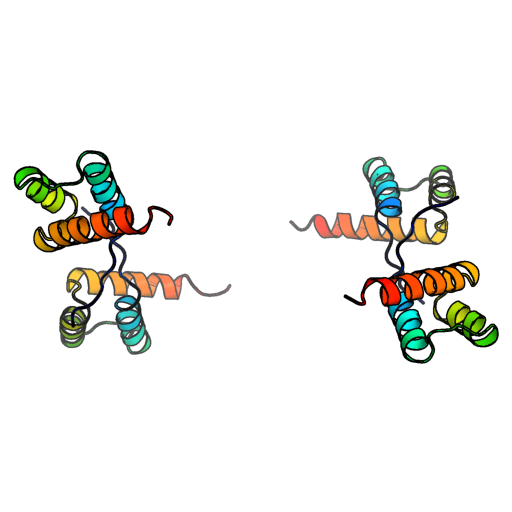Y B 1 18 ? 8.314 28.146 24.365 1.00 89.85 226 GLY B CA 1
ATOM 597 C C . GLY B 1 18 ? 7.411 27.579 23.280 1.00 91.29 226 GLY B C 1
ATOM 598 O O . GLY B 1 18 ? 6.254 27.984 23.134 1.00 111.49 226 GLY B O 1
ATOM 599 N N . GLN B 1 19 ? 7.946 26.629 22.524 1.00 85.47 227 GLN B N 1
ATOM 600 C CA . GLN B 1 19 ? 7.221 25.977 21.440 1.00 78.90 227 GLN B CA 1
ATOM 601 C C . GLN B 1 19 ? 6.064 25.157 21.954 1.00 88.35 227 GLN B C 1
ATOM 602 O O . GLN B 1 19 ? 4.979 25.169 21.382 1.00 120.73 227 GLN B O 1
ATOM 608 N N . LEU B 1 20 ? 6.305 24.428 23.034 1.00 99.65 228 LEU B N 1
ATOM 609 C CA . LEU B 1 20 ? 5.298 23.550 23.631 1.00 92.47 228 LEU B CA 1
ATOM 610 C C . LEU B 1 20 ? 4.157 24.379 24.199 1.00 102.21 228 LEU B C 1
ATOM 611 O O . LEU B 1 20 ? 2.994 24.071 23.955 1.00 110.53 228 LEU B O 1
ATOM 616 N N . ARG B 1 21 ? 4.492 25.437 24.931 1.00 104.16 229 ARG B N 1
ATOM 617 C CA . ARG B 1 21 ? 3.499 26.414 25.358 1.00 108.25 229 ARG B CA 1
ATOM 618 C C . ARG B 1 21 ? 2.530 26.751 24.218 1.00 108.46 229 ARG B C 1
ATOM 619 O O . ARG B 1 21 ? 1.323 26.518 24.341 1.00 140.82 229 ARG B O 1
ATOM 627 N N . GLU B 1 22 ? 3.057 27.270 23.113 1.00 90.17 230 GLU B N 1
ATOM 628 C CA . GLU B 1 22 ? 2.189 27.566 21.974 1.00 90.69 230 GLU B CA 1
ATOM 629 C C . GLU B 1 22 ? 1.425 26.329 21.502 1.00 87.77 230 GLU B C 1
ATOM 630 O O . GLU B 1 22 ? 0.230 26.431 21.243 1.00 98.22 230 GLU B O 1
ATOM 636 N N . LEU B 1 23 ? 2.071 25.168 21.446 1.00 73.65 231 LEU B N 1
ATOM 637 C CA . LEU B 1 23 ? 1.384 23.956 20.998 1.00 91.42 231 LEU B CA 1
ATOM 638 C C . LEU B 1 23 ? 0.320 23.521 21.989 1.00 100.00 231 LEU B C 1
ATOM 639 O O . LEU B 1 23 ? -0.788 23.175 21.599 1.00 131.34 231 LEU B O 1
ATOM 644 N N . GLU B 1 24 ? 0.632 23.566 23.272 1.00 99.71 232 GLU B N 1
ATOM 645 C CA . GLU B 1 24 ? -0.334 23.171 24.290 1.00 106.20 232 GLU B CA 1
ATOM 646 C C . GLU B 1 24 ? -1.487 24.159 24.300 1.00 102.33 232 GLU B C 1
ATOM 647 O O . GLU B 1 24 ? -2.630 23.760 24.446 1.00 117.96 232 GLU B O 1
ATOM 653 N N . ARG B 1 25 ? -1.199 25.442 24.126 1.00 94.73 233 ARG B N 1
ATOM 654 C CA . ARG B 1 25 ? -2.260 26.447 24.133 1.00 92.61 233 ARG B CA 1
ATOM 655 C C . ARG B 1 25 ? -3.319 26.193 23.061 1.00 92.40 233 ARG B C 1
ATOM 656 O O . ARG B 1 25 ? -4.511 26.254 23.326 1.00 97.29 233 ARG B O 1
ATOM 664 N N . GLU B 1 26 ? -2.890 25.917 21.847 1.00 99.40 234 GLU B N 1
ATOM 665 C CA . GLU B 1 26 ? -3.845 25.750 20.763 1.00 102.09 234 GLU B CA 1
ATOM 666 C C . GLU B 1 26 ? -4.576 24.411 20.940 1.00 98.33 234 GLU B C 1
ATOM 667 O O . GLU B 1 26 ? -5.775 24.316 20.675 1.00 110.41 234 GLU B O 1
ATOM 673 N N . TYR B 1 27 ? -3.855 23.406 21.426 1.00 88.78 235 TYR B N 1
ATOM 674 C CA . TYR B 1 27 ? -4.440 22.089 21.668 1.00 94.94 235 TYR B CA 1
ATOM 675 C C . TYR B 1 27 ? -5.549 22.158 22.694 1.00 112.82 235 TYR B C 1
ATOM 676 O O . TYR B 1 27 ? -6.611 21.581 22.511 1.00 142.04 235 TYR B O 1
ATOM 685 N N . ALA B 1 28 ? -5.290 22.868 23.786 1.00 114.74 236 ALA B N 1
ATOM 686 C CA . ALA B 1 28 ? -6.288 23.081 24.841 1.00 122.66 236 ALA B CA 1
ATOM 687 C C . ALA B 1 28 ? -7.533 23.756 24.274 1.00 121.66 236 ALA B C 1
ATOM 688 O O . ALA B 1 28 ? -8.643 23.543 24.775 1.00 147.53 236 ALA B O 1
ATOM 690 N N . ALA B 1 29 ? -7.352 24.551 23.215 1.00 98.91 237 ALA B N 1
ATOM 691 C CA . ALA B 1 29 ? -8.469 25.219 22.556 1.00 85.21 237 ALA B CA 1
ATOM 692 C C . ALA B 1 29 ? -9.155 24.308 21.535 1.00 91.69 237 ALA B C 1
ATOM 693 O O . ALA B 1 29 ? -10.394 24.222 21.506 1.00 102.02 237 ALA B O 1
ATOM 695 N N . ASN B 1 30 ? -8.363 23.628 20.707 1.00 83.74 238 ASN B N 1
ATOM 696 C CA . ASN B 1 30 ? -8.889 22.609 19.810 1.00 87.69 238 ASN B CA 1
ATOM 697 C C . ASN B 1 30 ? -7.897 21.466 19.617 1.00 93.99 238 ASN B C 1
ATOM 698 O O . ASN B 1 30 ? -6.766 21.669 19.149 1.00 106.50 238 ASN B O 1
ATOM 703 N N . LYS B 1 31 ? -8.341 20.264 20.003 1.00 86.25 239 LYS B N 1
ATOM 704 C CA . LYS B 1 31 ? -7.516 19.067 19.902 1.00 90.11 239 LYS B CA 1
ATOM 705 C C . LYS B 1 31 ? -7.018 18.910 18.443 1.00 96.97 239 LYS B C 1
ATOM 706 O O . LYS B 1 31 ? -5.954 18.308 18.262 1.00 104.61 239 LYS B O 1
ATOM 712 N N . PHE B 1 32 ? -7.828 19.281 17.491 1.00 95.17 240 PHE B N 1
ATOM 713 C CA . PHE B 1 32 ? -7.491 19.029 16.099 1.00 97.44 240 PHE B CA 1
ATOM 714 C C . PHE B 1 32 ? -6.940 20.247 15.426 1.00 92.34 240 PHE B C 1
ATOM 715 O O . PHE B 1 32 ? -7.521 21.308 15.489 1.00 76.38 240 PHE B O 1
ATOM 723 N N . ILE B 1 33 ? -5.820 20.072 14.740 1.00 104.78 241 ILE B N 1
ATOM 724 C CA . ILE B 1 33 ? -5.184 21.161 13.983 1.00 114.07 241 ILE B CA 1
ATOM 725 C C . ILE B 1 33 ? -5.908 21.388 12.672 1.00 114.79 241 ILE B C 1
ATOM 726 O O . ILE B 1 33 ? -6.224 20.437 11.971 1.00 106.04 241 ILE B O 1
ATOM 731 N N . THR B 1 34 ? -6.190 22.643 12.345 1.00 121.05 242 THR B N 1
ATOM 732 C CA . THR B 1 34 ? -6.610 22.997 10.955 1.00 125.63 242 THR B CA 1
ATOM 733 C C . THR B 1 34 ? -5.359 23.278 10.125 1.00 118.62 242 THR B C 1
ATOM 734 O O . THR B 1 34 ? -4.264 23.499 10.655 1.00 140.65 242 THR B O 1
ATOM 738 N N . LYS B 1 35 ? -5.530 23.262 8.795 1.00 117.92 243 LYS B N 1
ATOM 739 C CA . LYS B 1 35 ? -4.416 23.600 7.893 1.00 113.48 243 LYS B CA 1
ATOM 740 C C . LYS B 1 35 ? -3.939 25.036 8.048 1.00 118.04 243 LYS B C 1
ATOM 741 O O . LYS B 1 35 ? -2.758 25.297 7.881 1.00 129.18 243 LYS B O 1
ATOM 747 N N . ASP B 1 36 ? -4.844 25.964 8.349 1.00 121.54 244 ASP B N 1
ATOM 748 C CA . ASP B 1 36 ? -4.486 27.367 8.442 1.00 134.14 244 ASP B CA 1
ATOM 749 C C . ASP B 1 36 ? -3.710 27.662 9.710 1.00 123.55 244 ASP B C 1
ATOM 750 O O . ASP B 1 36 ? -2.735 28.406 9.698 1.00 129.36 244 ASP B O 1
ATOM 755 N N . LYS B 1 37 ? -4.164 27.087 10.816 1.00 118.42 245 LYS B N 1
ATOM 756 C CA . LYS B 1 37 ? -3.497 27.296 12.098 1.00 123.64 245 LYS B CA 1
ATOM 757 C C . LYS B 1 37 ? -2.205 26.512 12.130 1.00 110.67 245 LYS B C 1
ATOM 758 O O . LYS B 1 37 ? -1.302 26.861 12.881 1.00 121.58 245 LYS B O 1
ATOM 764 N N . ARG B 1 38 ? -2.120 25.465 11.321 1.00 99.55 246 ARG B N 1
ATOM 765 C CA . ARG B 1 38 ? -0.894 24.686 11.211 1.00 100.77 246 ARG B CA 1
ATOM 766 C C . ARG B 1 38 ? 0.227 25.538 10.599 1.00 107.15 246 ARG B C 1
ATOM 767 O O . ARG B 1 38 ? 1.373 25.530 11.069 1.00 123.86 246 ARG B O 1
ATOM 775 N N . ARG B 1 39 ? -0.109 26.283 9.549 1.00 100.47 247 ARG B N 1
ATOM 776 C CA . ARG B 1 39 ? 0.901 27.079 8.863 1.00 110.18 247 ARG B CA 1
ATOM 777 C C . ARG B 1 39 ? 1.132 28.397 9.593 1.00 111.68 247 ARG B C 1
ATOM 778 O O . ARG B 1 39 ? 2.125 29.089 9.338 1.00 127.61 247 ARG B O 1
ATOM 786 N N . LYS B 1 40 ? 0.212 28.758 10.485 1.00 109.83 248 LYS B N 1
ATOM 787 C CA . LYS B 1 40 ? 0.461 29.889 11.383 1.00 115.67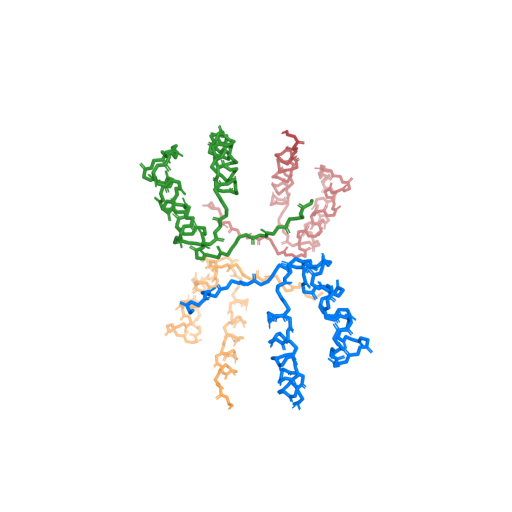 248 LYS B CA 1
ATOM 788 C C . LYS B 1 40 ? 1.456 29.521 12.468 1.00 113.67 248 LYS B C 1
ATOM 789 O O . LYS B 1 40 ? 2.397 30.260 12.727 1.00 123.11 248 LYS B O 1
ATOM 795 N N . ILE B 1 41 ? 1.217 28.390 13.119 1.00 112.54 249 ILE B N 1
ATOM 796 C CA . ILE B 1 41 ? 2.086 27.922 14.194 1.00 119.09 249 ILE B CA 1
ATOM 797 C C . ILE B 1 41 ? 3.475 27.587 13.669 1.00 130.51 249 ILE B C 1
ATOM 798 O O . ILE B 1 41 ? 4.482 27.776 14.395 1.00 129.62 249 ILE B O 1
ATOM 803 N N . SER B 1 42 ? 3.542 27.104 12.420 1.00 111.81 250 SER B N 1
ATOM 804 C CA . SER B 1 42 ? 4.858 26.803 11.860 1.00 104.99 250 SER B CA 1
ATOM 805 C C . SER B 1 42 ? 5.692 28.102 11.752 1.00 104.02 250 SER B C 1
ATOM 806 O O . SER B 1 42 ? 6.862 28.133 12.124 1.00 98.17 250 SER B O 1
ATOM 809 N N . ALA B 1 43 ? 5.062 29.172 11.247 1.00 111.37 251 ALA B N 1
ATOM 810 C CA . ALA B 1 43 ? 5.766 30.441 11.081 1.00 114.29 251 ALA B CA 1
ATOM 811 C C . ALA B 1 43 ? 6.206 31.024 12.418 1.00 127.35 251 ALA B C 1
ATOM 812 O O . ALA B 1 43 ? 7.295 31.573 12.542 1.00 159.79 251 ALA B O 1
ATOM 814 N N . ALA B 1 44 ? 5.350 30.882 13.418 1.00 126.26 252 ALA B N 1
ATOM 815 C CA . ALA B 1 44 ? 5.581 31.460 14.728 1.00 133.94 252 ALA B CA 1
ATOM 816 C C . ALA B 1 44 ? 6.595 30.652 15.530 1.00 143.29 252 ALA B C 1
ATOM 817 O O . ALA B 1 44 ? 7.344 31.228 16.339 1.00 149.96 252 ALA B O 1
ATOM 819 N N . THR B 1 45 ? 6.637 29.335 15.303 1.00 135.02 253 THR B N 1
ATOM 820 C CA . THR B 1 45 ? 7.526 28.475 16.087 1.00 126.21 253 THR B CA 1
ATOM 821 C C . THR B 1 45 ? 8.767 28.029 15.343 1.00 122.98 253 THR B C 1
ATOM 822 O O . THR B 1 45 ? 9.710 27.547 15.961 1.00 132.55 253 THR B O 1
ATOM 826 N N . SER B 1 46 ? 8.765 28.177 14.021 1.00 131.16 254 SER B N 1
ATOM 827 C CA . SER B 1 46 ? 9.875 27.711 13.193 1.00 127.45 254 SER B CA 1
ATOM 828 C C . SER B 1 46 ? 9.970 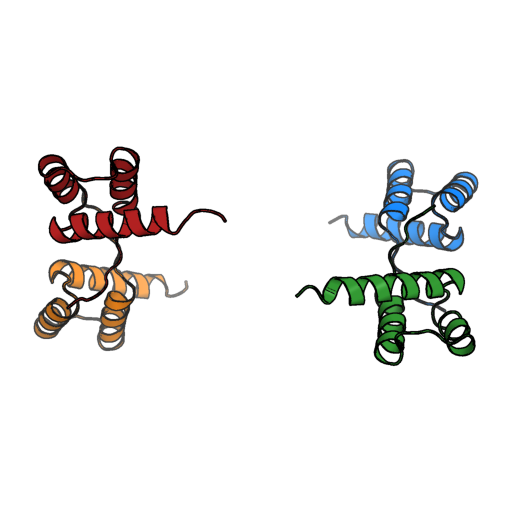26.172 13.222 1.00 112.01 254 SER B C 1
ATOM 829 O O . SER B 1 46 ? 10.998 25.607 12.835 1.00 105.17 254 SER B O 1
ATOM 832 N N . LEU B 1 47 ? 8.904 25.512 13.676 1.00 95.16 255 LEU B N 1
ATOM 833 C CA . LEU B 1 47 ? 8.758 24.058 13.560 1.00 98.01 255 LEU B CA 1
ATOM 834 C C . LEU B 1 47 ? 8.114 23.661 12.262 1.00 97.25 255 LEU B C 1
ATOM 835 O O . LEU B 1 47 ? 7.272 24.412 11.763 1.00 91.54 255 LEU B O 1
ATOM 840 N N . SER B 1 48 ? 8.463 22.480 11.751 1.00 103.13 256 SER B N 1
ATOM 841 C CA . SER B 1 48 ? 7.912 21.997 10.470 1.00 112.18 256 SER B CA 1
ATOM 842 C C . SER B 1 48 ? 6.438 21.605 10.613 1.00 113.03 256 SER B C 1
ATOM 843 O O . SER B 1 48 ? 6.007 21.210 11.693 1.00 124.10 256 SER B O 1
ATOM 846 N N . GLU B 1 49 ? 5.691 21.669 9.516 1.00 115.03 257 GLU B N 1
ATOM 847 C CA . GLU B 1 49 ? 4.255 21.408 9.571 1.00 124.23 257 GLU B CA 1
ATOM 848 C C . GLU B 1 49 ? 4.092 19.939 10.017 1.00 117.44 257 GLU B C 1
ATOM 849 O O . GLU B 1 49 ? 3.279 19.593 10.897 1.00 135.13 257 GLU B O 1
ATOM 855 N N . ARG B 1 50 ? 4.917 19.084 9.412 1.00 94.97 258 ARG B N 1
ATOM 856 C CA . ARG B 1 50 ? 4.929 17.656 9.737 1.00 100.47 258 ARG B CA 1
ATOM 857 C C . ARG B 1 50 ? 5.151 17.428 11.222 1.00 99.65 258 ARG B C 1
ATOM 858 O O . ARG B 1 50 ? 4.422 16.654 11.861 1.00 109.95 258 ARG B O 1
ATOM 866 N N . GLN B 1 51 ? 6.152 18.101 11.786 1.00 99.69 259 GLN B N 1
ATOM 867 C CA . GLN B 1 51 ? 6.468 17.937 13.209 1.00 99.87 259 GLN B CA 1
ATOM 868 C C . GLN B 1 51 ? 5.253 18.282 14.054 1.00 92.46 259 GLN B C 1
ATOM 869 O O . GLN B 1 51 ? 4.904 17.558 15.009 1.00 92.63 259 GLN B O 1
ATOM 875 N N . ILE B 1 52 ? 4.608 19.386 13.678 1.00 79.80 260 ILE B N 1
ATOM 876 C CA . ILE B 1 52 ? 3.449 19.881 14.401 1.00 76.20 260 ILE B CA 1
ATOM 877 C C . ILE B 1 52 ? 2.282 18.900 14.358 1.00 83.48 260 ILE B C 1
ATOM 878 O O . ILE B 1 52 ? 1.622 18.666 15.380 1.00 89.34 260 ILE B O 1
ATOM 883 N N . THR B 1 53 ? 2.032 18.346 13.171 1.00 92.10 261 THR B N 1
ATOM 884 C CA . THR B 1 53 ? 0.938 17.401 12.997 1.00 96.73 261 THR B CA 1
ATOM 885 C C . THR B 1 53 ? 1.197 16.170 13.847 1.00 104.32 261 THR B C 1
ATOM 886 O O . THR B 1 53 ? 0.271 15.588 14.424 1.00 108.28 261 THR B O 1
ATOM 890 N N . ILE B 1 54 ? 2.474 15.805 13.946 1.00 101.03 262 ILE B N 1
ATOM 891 C CA . ILE B 1 54 ? 2.876 14.615 14.674 1.00 97.75 262 ILE B CA 1
ATOM 892 C C . ILE B 1 54 ? 2.786 14.819 16.170 1.00 105.51 262 ILE B C 1
ATOM 893 O O . ILE B 1 54 ? 2.387 13.893 16.906 1.00 118.30 262 ILE B O 1
ATOM 898 N N . TRP B 1 55 ? 3.154 16.021 16.619 1.00 111.74 263 TRP B N 1
ATOM 899 C CA . TRP B 1 55 ? 3.079 16.331 18.039 1.00 114.60 263 TRP B CA 1
ATOM 900 C C . TRP B 1 55 ? 1.628 16.291 18.456 1.00 104.78 263 TRP B C 1
ATOM 901 O O . TRP B 1 55 ? 1.311 15.796 19.533 1.00 104.40 263 TRP B O 1
ATOM 912 N N . PHE B 1 56 ? 0.745 16.796 17.596 1.00 81.83 264 PHE B N 1
ATOM 913 C CA . PHE B 1 56 ? -0.678 16.770 17.917 1.00 73.22 264 PHE B CA 1
ATOM 914 C C . PHE B 1 56 ? -1.214 15.351 17.985 1.00 63.92 264 PHE B C 1
ATOM 915 O O . PHE B 1 56 ? -1.959 14.988 18.884 1.00 64.93 264 PHE B O 1
ATOM 923 N N . GLN B 1 57 ? -0.792 14.548 17.046 1.00 64.02 265 GLN B N 1
ATOM 924 C CA . GLN B 1 57 ? -1.224 13.208 17.058 1.00 73.91 265 GLN B CA 1
ATOM 925 C C . GLN B 1 57 ? -0.822 12.723 18.417 1.00 90.93 265 GLN B C 1
ATOM 926 O O . GLN B 1 57 ? -1.659 12.381 19.222 1.00 93.09 265 GLN B O 1
ATOM 932 N N . ASN B 1 58 ? 0.451 12.740 18.683 1.00 102.80 266 ASN B N 1
ATOM 933 C CA . ASN B 1 58 ? 1.034 12.184 19.900 1.00 92.42 266 ASN B CA 1
ATOM 934 C C . ASN B 1 58 ? 0.403 12.795 21.129 1.00 100.22 266 ASN B C 1
ATOM 935 O O . ASN B 1 58 ? 0.337 12.100 22.173 1.00 112.11 266 ASN B O 1
ATOM 940 N N . ARG B 1 59 ? -0.070 14.029 21.078 1.00 86.01 267 ARG B N 1
ATOM 941 C CA . ARG B 1 59 ? -0.584 14.693 22.275 1.00 79.90 267 ARG B CA 1
ATOM 942 C C . ARG B 1 59 ? -1.932 14.141 22.651 1.00 91.21 267 ARG B C 1
ATOM 943 O O . ARG B 1 59 ? -2.258 14.069 23.829 1.00 100.98 267 ARG B O 1
ATOM 951 N N . ARG B 1 60 ? -2.717 13.760 21.645 1.00 101.00 268 ARG B N 1
ATOM 952 C CA . ARG B 1 60 ? -4.028 13.141 21.853 1.00 99.69 268 ARG B CA 1
ATOM 953 C C . ARG B 1 60 ? -3.880 11.746 22.475 1.00 94.54 268 ARG B C 1
ATOM 954 O O . ARG B 1 60 ? -4.700 11.345 23.302 1.00 102.62 268 ARG B O 1
ATOM 962 N N . VAL B 1 61 ? -2.844 11.017 22.070 1.00 92.21 269 VAL B N 1
ATOM 963 C CA . VAL B 1 61 ? -2.571 9.716 22.672 1.00 96.07 269 VAL B CA 1
ATOM 964 C C . VAL B 1 61 ? -2.354 9.898 24.179 1.00 111.24 269 VAL B C 1
ATOM 965 O O . VAL B 1 61 ? -2.905 9.152 24.994 1.00 118.21 269 VAL B O 1
ATOM 969 N N . LYS B 1 62 ? -1.566 10.910 24.532 1.00 110.92 270 LYS B N 1
ATOM 970 C CA . LYS B 1 62 ? -1.213 11.168 25.913 1.00 114.82 270 LYS B CA 1
ATOM 971 C C . LYS B 1 62 ? -2.432 11.521 26.753 1.00 120.89 270 LYS B C 1
ATOM 972 O O . LYS B 1 62 ? -2.581 11.046 27.880 1.00 108.82 270 LYS B O 1
ATOM 978 N N . GLU B 1 63 ? -3.292 12.372 26.198 1.00 119.75 271 GLU B N 1
ATOM 979 C CA . GLU B 1 63 ? -4.493 12.782 26.923 1.00 117.80 271 GLU B CA 1
ATOM 980 C C . GLU B 1 63 ? -5.399 11.574 27.099 1.00 119.79 271 GLU B C 1
ATOM 981 O O . GLU B 1 63 ? -6.109 11.475 28.097 1.00 126.12 271 GLU B O 1
ATOM 987 N N . LYS B 1 64 ? -5.351 10.663 26.125 1.00 124.55 272 LYS B N 1
ATOM 988 C CA . LYS B 1 64 ? -6.087 9.407 26.198 1.00 120.25 272 LYS B CA 1
ATOM 989 C C . LYS B 1 64 ? -5.501 8.488 27.277 1.00 132.21 272 LYS B C 1
ATOM 990 O O . LYS B 1 64 ? -6.246 7.947 28.100 1.00 145.12 272 LYS B O 1
ATOM 996 N N . LYS B 1 65 ? -4.174 8.338 27.262 1.00 136.28 273 LYS B N 1
ATOM 997 C CA . LYS B 1 65 ? -3.473 7.456 28.193 1.00 135.37 273 LYS B CA 1
ATOM 998 C C . LYS B 1 65 ? -3.635 7.866 29.644 1.00 130.74 273 LYS B C 1
ATOM 999 O O . LYS B 1 65 ? -3.746 7.028 30.529 1.00 132.17 273 LYS B O 1
ATOM 1005 N N . VAL B 1 66 ? -3.656 9.169 29.865 1.00 131.96 274 VAL B N 1
ATOM 1006 C CA . VAL B 1 66 ? -3.496 9.763 31.182 1.00 141.53 274 VAL B CA 1
ATOM 1007 C C . VAL B 1 66 ? -4.790 9.702 31.939 1.00 142.53 274 VAL B C 1
ATOM 1008 O O . VAL B 1 66 ? -4.805 9.863 33.167 1.00 163.85 274 VAL B O 1
ATOM 1012 N N . LEU B 1 67 ? -5.893 9.441 31.228 1.00 134.06 275 LEU B N 1
ATOM 1013 C CA . LEU B 1 67 ? -7.135 9.020 31.898 1.00 135.66 275 LEU B CA 1
ATOM 1014 C C . LEU B 1 67 ? -7.051 7.714 32.745 1.00 143.94 275 LEU B C 1
ATOM 1015 O O . LEU B 1 67 ? -7.063 6.603 32.249 1.00 123.39 275 LEU B O 1
ATOM 1020 N N . ALA B 1 68 ? -7.010 7.940 34.062 1.00 151.40 276 ALA B N 1
ATOM 1021 C CA . ALA B 1 68 ? -6.752 6.914 35.033 1.00 141.38 276 ALA B CA 1
ATOM 1022 C C . ALA B 1 68 ? -7.715 5.731 35.191 1.00 145.05 276 ALA B C 1
ATOM 1023 O O . ALA B 1 68 ? -8.775 5.841 35.842 1.00 122.40 276 ALA B O 1
ATOM 1025 N N . LYS B 1 69 ? -7.278 4.592 34.647 1.00 149.67 277 LYS B N 1
ATOM 1026 C CA . LYS B 1 69 ? -7.930 3.294 34.834 1.00 145.72 277 LYS B CA 1
ATOM 1027 C C . LYS B 1 69 ? -7.401 2.577 36.089 1.00 144.86 277 LYS B C 1
ATOM 1028 O O . LYS B 1 69 ? -8.108 2.431 37.098 1.00 124.62 277 LYS B O 1
ATOM 2588 N N . LYS G 1 10 ? 36.263 15.249 78.316 1.00 136.13 218 LYS G N 1
ATOM 2589 C CA . LYS G 1 10 ? 35.935 14.856 79.739 1.00 127.09 218 LYS G CA 1
ATOM 2590 C C . LYS G 1 10 ? 34.500 15.257 80.257 1.00 121.50 218 LYS G C 1
ATOM 2591 O O . LYS G 1 10 ? 34.427 16.024 81.199 1.00 103.64 218 LYS G O 1
ATOM 2597 N N . LYS G 1 11 ? 33.362 14.824 79.674 1.00 128.17 219 LYS G N 1
ATOM 2598 C CA . LYS G 1 11 ? 33.122 14.365 78.250 1.00 124.91 219 LYS G CA 1
ATOM 2599 C C . LYS G 1 11 ? 32.021 15.183 77.603 1.00 123.94 219 LYS G C 1
ATOM 2600 O O . LYS G 1 11 ? 31.147 15.669 78.294 1.00 150.95 219 LYS G O 1
ATOM 2606 N N . ARG G 1 12 ? 32.016 15.252 76.270 1.00 115.63 220 ARG G N 1
ATOM 2607 C CA . ARG G 1 12 ? 31.082 16.097 75.542 1.00 121.73 220 ARG G CA 1
ATOM 2608 C C . ARG G 1 12 ? 29.626 15.603 75.616 1.00 122.80 220 ARG G C 1
ATOM 2609 O O . ARG G 1 12 ? 29.243 14.548 75.077 1.00 121.86 220 ARG G O 1
ATOM 2617 N N . ILE G 1 13 ? 28.756 16.449 76.204 1.00 117.95 221 ILE G N 1
ATOM 2618 C CA . ILE G 1 13 ? 27.315 16.180 76.280 1.00 114.90 221 ILE G CA 1
ATOM 2619 C C . ILE G 1 13 ? 26.524 17.236 75.550 1.00 106.33 221 ILE G C 1
ATOM 2620 O O . ILE G 1 13 ? 26.335 18.243 76.120 1.00 101.41 221 ILE G O 1
ATOM 2625 N N . PRO G 1 14 ? 25.996 17.016 74.313 1.00 102.62 222 PRO G N 1
ATOM 2626 C CA . PRO G 1 14 ? 25.207 18.037 73.639 1.00 98.66 222 PRO G CA 1
ATOM 2627 C C . PRO G 1 14 ? 23.975 18.469 74.404 1.00 103.64 222 PRO G C 1
ATOM 2628 O O . PRO G 1 14 ? 23.371 17.625 75.060 1.00 96.38 222 PRO G O 1
ATOM 2632 N N . 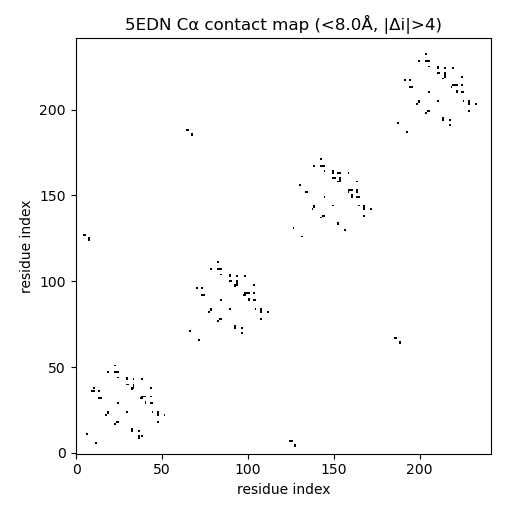TYR G 1 15 ? 23.598 19.752 74.305 1.00 110.85 223 TYR G N 1
ATOM 2633 C CA . TYR G 1 15 ? 22.470 20.231 75.101 1.00 108.25 223 TYR G CA 1
ATOM 2634 C C . TYR G 1 15 ? 21.154 19.991 74.393 1.00 113.33 223 TYR G C 1
ATOM 2635 O O . TYR G 1 15 ? 21.073 20.029 73.182 1.00 130.10 223 TYR G O 1
ATOM 2644 N N . SER G 1 16 ? 20.101 19.747 75.163 1.00 113.32 224 SER G N 1
ATOM 2645 C CA . SER G 1 16 ? 18.778 19.493 74.620 1.00 114.06 224 SER G CA 1
ATOM 2646 C C . SER G 1 16 ? 18.139 20.745 74.080 1.00 124.14 224 SER G C 1
ATOM 2647 O O . SER G 1 16 ? 18.548 21.868 74.449 1.00 150.37 224 SER G O 1
ATOM 2650 N N . LYS G 1 17 ? 17.079 20.565 73.302 1.00 121.74 225 LYS G N 1
ATOM 2651 C CA . LYS G 1 17 ? 16.363 21.701 72.731 1.00 128.91 225 LYS G CA 1
ATOM 2652 C C . LYS G 1 17 ? 15.794 22.626 73.808 1.00 140.34 225 LYS G C 1
ATOM 2653 O O . LYS G 1 17 ? 15.781 23.840 73.637 1.00 150.04 225 LYS G O 1
ATOM 2659 N N . GLY G 1 18 ? 15.308 22.055 74.908 1.00 157.31 226 GLY G N 1
ATOM 2660 C CA . GLY G 1 18 ? 14.728 22.833 75.987 1.00 153.94 226 GLY G CA 1
ATOM 2661 C C . GLY G 1 18 ? 15.728 23.728 76.703 1.00 144.53 226 GLY G C 1
ATOM 2662 O O . GLY G 1 18 ? 15.432 24.886 77.016 1.00 130.10 226 GLY G O 1
ATOM 2663 N N . GLN G 1 19 ? 16.919 23.190 76.954 1.00 127.49 227 GLN G N 1
ATOM 2664 C CA . GLN G 1 19 ? 17.987 23.899 77.633 1.00 125.38 227 GLN G CA 1
ATOM 2665 C C . GLN G 1 19 ? 18.486 25.079 76.803 1.00 122.35 227 GLN G C 1
ATOM 2666 O O . GLN G 1 19 ? 18.719 26.174 77.330 1.00 144.64 227 GLN G O 1
ATOM 2672 N N . LEU G 1 20 ? 18.654 24.834 75.508 1.00 104.66 228 LEU G N 1
ATOM 2673 C CA . LEU G 1 20 ? 19.162 25.838 74.591 1.00 97.58 228 LEU G CA 1
ATOM 2674 C C . LEU G 1 20 ? 18.178 26.986 74.455 1.00 121.65 228 LEU G C 1
ATOM 2675 O O . LEU G 1 20 ? 18.563 28.156 74.543 1.00 138.66 228 LEU G O 1
ATOM 2680 N N . ARG G 1 21 ? 16.905 26.645 74.263 1.00 142.63 229 ARG G N 1
ATOM 2681 C CA . ARG G 1 21 ? 15.830 27.633 74.317 1.00 146.33 229 ARG G CA 1
ATOM 2682 C C . ARG G 1 21 ? 16.036 28.608 75.472 1.00 134.33 229 ARG G C 1
ATOM 2683 O O . ARG G 1 21 ? 16.189 29.819 75.256 1.00 138.83 229 ARG G O 1
ATOM 2691 N N . GLU G 1 22 ? 16.058 28.079 76.698 1.00 121.84 230 GLU G N 1
ATOM 2692 C CA . GLU G 1 22 ? 16.272 28.938 77.854 1.00 126.68 230 GLU G CA 1
ATOM 2693 C C . GLU G 1 22 ? 17.587 29.726 77.728 1.00 126.19 230 GLU G C 1
ATOM 2694 O O . GLU G 1 22 ? 17.591 30.933 77.997 1.00 134.58 230 GLU G O 1
ATOM 2700 N N . LEU G 1 23 ? 18.665 29.081 77.278 1.00 122.55 231 LEU G N 1
ATOM 2701 C CA . LEU G 1 23 ? 19.937 29.781 77.172 1.00 118.90 231 LEU G CA 1
ATOM 2702 C C . LEU G 1 23 ? 19.906 30.838 76.078 1.00 121.25 231 LEU G C 1
ATOM 2703 O O . LEU G 1 23 ? 20.380 31.963 76.288 1.00 127.60 231 LEU G O 1
ATOM 2708 N N . GLU G 1 24 ? 19.312 30.516 74.935 1.00 112.45 232 GLU G N 1
ATOM 2709 C CA . GLU G 1 24 ? 19.232 31.478 73.851 1.00 107.57 232 GLU G CA 1
ATOM 2710 C C . GLU G 1 24 ? 18.339 32.634 74.256 1.00 116.38 232 GLU G C 1
ATOM 2711 O O . GLU G 1 24 ? 18.643 33.786 73.951 1.00 103.40 232 GLU G O 1
ATOM 2717 N N . ARG G 1 25 ? 17.247 32.337 74.961 1.00 130.42 233 ARG G N 1
ATOM 2718 C CA . ARG G 1 25 ? 16.336 33.407 75.356 1.00 137.08 233 ARG G CA 1
ATOM 2719 C C . ARG G 1 25 ? 17.004 34.462 76.231 1.00 136.52 233 ARG G C 1
ATOM 2720 O O . ARG G 1 25 ? 16.825 35.645 76.015 1.00 127.21 233 ARG G O 1
ATOM 2728 N N . GLU G 1 26 ? 17.776 34.044 77.215 1.00 146.95 234 GLU G N 1
ATOM 2729 C CA . GLU G 1 26 ? 18.375 35.010 78.123 1.00 143.66 234 GLU G CA 1
ATOM 2730 C C . GLU G 1 26 ? 19.501 35.746 77.401 1.00 127.37 234 GLU G C 1
ATOM 2731 O O . GLU G 1 26 ? 19.682 36.947 77.601 1.00 122.55 234 GLU G O 1
ATOM 2737 N N . TYR G 1 27 ? 20.220 35.031 76.533 1.00 119.30 235 TYR G N 1
ATOM 2738 C CA . TYR G 1 27 ? 21.308 35.635 75.763 1.00 113.14 235 TYR G CA 1
ATOM 2739 C C . TYR G 1 27 ? 20.792 36.739 74.863 1.00 110.84 235 TYR G C 1
ATOM 2740 O O . TYR G 1 27 ? 21.380 37.815 74.791 1.00 109.32 235 TYR G O 1
ATOM 2749 N N . ALA G 1 28 ? 19.691 36.459 74.170 1.00 108.60 236 ALA G N 1
ATOM 2750 C CA . ALA G 1 28 ? 19.045 37.452 73.307 1.00 113.24 236 ALA G CA 1
ATOM 2751 C C . ALA G 1 28 ? 18.650 38.690 74.100 1.00 127.39 236 ALA G C 1
ATOM 2752 O O . ALA G 1 28 ? 18.607 39.796 73.560 1.00 155.01 236 ALA G O 1
ATOM 2754 N N . ALA G 1 29 ? 18.378 38.503 75.393 1.00 125.37 237 ALA G N 1
ATOM 2755 C CA . ALA G 1 29 ? 18.029 39.615 76.280 1.00 127.15 237 ALA G CA 1
ATOM 2756 C C . ALA G 1 29 ? 19.270 40.322 76.820 1.00 122.11 237 ALA G C 1
ATOM 2757 O O . ALA G 1 29 ? 19.334 41.551 76.821 1.00 121.88 237 ALA G O 1
ATOM 2759 N N . ASN G 1 30 ? 20.250 39.546 77.282 1.00 115.32 238 ASN G N 1
ATOM 2760 C CA . ASN G 1 30 ? 21.537 40.086 77.692 1.00 110.00 238 ASN G CA 1
ATOM 2761 C C . ASN G 1 30 ? 22.674 39.120 77.363 1.00 107.37 238 ASN G C 1
ATOM 2762 O O . ASN G 1 30 ? 22.704 37.988 77.877 1.00 95.78 238 ASN G O 1
ATOM 2767 N N . LYS G 1 31 ? 23.598 39.597 76.529 1.00 114.07 239 LYS G N 1
ATOM 2768 C CA . LYS G 1 31 ? 24.736 38.795 76.107 1.00 119.34 239 LYS G CA 1
ATOM 2769 C C . LYS G 1 31 ? 25.379 38.261 77.403 1.00 116.98 239 LYS G C 1
ATOM 2770 O O . LYS G 1 31 ? 25.664 37.059 77.406 1.00 115.96 239 LYS G O 1
ATOM 2776 N N . PHE G 1 32 ? 25.547 39.106 78.410 1.00 107.81 240 PHE G N 1
ATOM 2777 C CA . PHE G 1 32 ? 26.345 38.650 79.546 1.00 118.00 240 PHE G CA 1
ATOM 2778 C C . PHE G 1 32 ? 25.469 38.316 80.747 1.00 125.30 240 PHE G C 1
ATOM 2779 O O . PHE G 1 32 ? 24.468 38.924 81.070 1.00 110.06 240 PHE G O 1
ATOM 2787 N N . ILE G 1 33 ? 25.875 37.238 81.364 1.00 134.31 241 ILE G N 1
ATOM 2788 C CA . ILE G 1 33 ? 25.173 36.650 82.522 1.00 131.72 241 ILE G CA 1
ATOM 2789 C C . ILE G 1 33 ? 25.491 37.453 83.777 1.00 131.62 241 ILE G C 1
ATOM 2790 O O . ILE G 1 33 ? 26.635 37.787 84.037 1.00 135.30 241 ILE G O 1
ATOM 2795 N N . THR G 1 34 ? 24.463 37.758 84.557 1.00 122.00 242 THR G N 1
ATOM 2796 C CA . THR G 1 34 ? 24.666 38.212 85.963 1.00 119.01 242 THR G CA 1
ATOM 2797 C C . THR G 1 34 ? 24.742 36.977 86.879 1.00 115.53 242 THR G C 1
ATOM 2798 O O . THR G 1 34 ? 24.369 35.872 86.494 1.00 115.83 242 THR G O 1
ATOM 2802 N N . LYS G 1 35 ? 25.230 37.187 88.099 1.00 114.20 243 LYS G N 1
ATOM 2803 C CA . LYS G 1 35 ? 25.331 36.103 89.075 1.00 114.52 243 LYS G CA 1
ATOM 2804 C C . LYS G 1 35 ? 23.961 35.539 89.485 1.00 132.21 243 LYS G C 1
ATOM 2805 O O . LYS G 1 35 ? 23.825 34.340 89.731 1.00 137.60 243 LYS G O 1
ATOM 2811 N N . ASP G 1 36 ? 22.958 36.405 89.567 1.00 138.66 244 ASP G N 1
ATOM 2812 C CA . ASP G 1 36 ? 21.644 35.993 90.026 1.00 147.25 244 ASP G CA 1
ATOM 2813 C C . ASP G 1 36 ? 20.905 35.201 88.966 1.00 155.03 244 ASP G C 1
ATOM 2814 O O . ASP G 1 36 ? 20.255 34.200 89.253 1.00 177.75 244 ASP G O 1
ATOM 2819 N N . LYS G 1 37 ? 20.998 35.672 87.722 1.00 154.86 245 LYS G N 1
ATOM 2820 C CA . LYS G 1 37 ? 20.333 34.988 86.615 1.00 144.29 245 LYS G CA 1
ATOM 2821 C C . LYS G 1 37 ? 21.085 33.727 86.275 1.00 133.47 245 LYS G C 1
ATOM 2822 O O . LYS G 1 37 ? 20.512 32.818 85.704 1.00 126.92 245 LYS G O 1
ATOM 2828 N N . ARG G 1 38 ? 22.364 33.673 86.623 1.00 136.66 246 ARG G N 1
ATOM 2829 C CA . ARG G 1 38 ? 23.158 32.465 86.418 1.00 142.40 246 ARG G CA 1
ATOM 2830 C C . ARG G 1 38 ? 22.645 31.336 87.301 1.00 135.66 246 ARG G C 1
ATOM 2831 O O . ARG G 1 38 ? 22.523 30.193 86.855 1.00 130.52 246 ARG G O 1
ATOM 2839 N N . ARG G 1 39 ? 22.345 31.646 88.559 1.00 131.96 247 ARG G N 1
ATOM 2840 C CA . ARG G 1 39 ? 21.909 30.615 89.494 1.00 137.32 247 ARG G CA 1
ATOM 2841 C C . ARG G 1 39 ? 20.412 30.332 89.302 1.00 127.99 247 ARG G C 1
ATOM 2842 O O . ARG G 1 39 ? 19.907 29.269 89.757 1.00 93.28 247 ARG G O 1
ATOM 2850 N N . LYS G 1 40 ? 19.707 31.240 88.619 1.00 129.11 248 LYS G N 1
ATOM 2851 C CA . LYS G 1 40 ? 18.341 30.948 88.217 1.00 131.77 248 LYS G CA 1
ATOM 2852 C C . LYS G 1 40 ? 18.310 29.949 87.045 1.00 140.97 248 LYS G C 1
ATOM 2853 O O . LYS G 1 40 ? 17.606 28.914 87.084 1.00 161.01 248 LYS G O 1
ATOM 2859 N N . ILE G 1 41 ? 19.092 30.246 86.023 1.00 144.94 249 ILE G N 1
ATOM 2860 C CA . ILE G 1 41 ? 19.157 29.407 84.841 1.00 140.69 249 ILE G CA 1
ATOM 2861 C C . ILE G 1 41 ? 20.211 28.380 85.253 1.00 142.87 249 ILE G C 1
ATOM 2862 O O . ILE G 1 41 ? 21.402 28.482 85.001 1.00 130.49 249 ILE G O 1
ATOM 2867 N N . SER G 1 42 ? 19.760 27.344 85.903 1.00 149.00 250 SER G N 1
ATOM 2868 C CA . SER G 1 42 ? 20.635 26.431 86.661 1.00 151.20 250 SER G CA 1
ATOM 2869 C C . SER G 1 42 ? 19.572 25.611 87.421 1.00 149.59 250 SER G C 1
ATOM 2870 O O . SER G 1 42 ? 19.398 24.418 87.174 1.00 136.77 250 SER G O 1
ATOM 2873 N N . ALA G 1 43 ? 18.798 26.254 88.320 1.00 141.14 251 ALA G N 1
ATOM 2874 C CA . ALA G 1 43 ? 17.646 25.630 88.918 1.00 134.83 251 ALA G CA 1
ATOM 2875 C C . ALA G 1 43 ? 16.610 25.200 87.842 1.00 134.51 251 ALA G C 1
ATOM 2876 O O . ALA G 1 43 ? 16.011 24.113 87.942 1.00 144.03 251 ALA G O 1
ATOM 2878 N N . ALA G 1 44 ? 16.398 26.075 86.914 1.00 128.19 252 ALA G N 1
ATOM 2879 C CA . ALA G 1 44 ? 15.395 25.869 85.882 1.00 125.66 252 ALA G CA 1
ATOM 2880 C C . ALA G 1 44 ? 16.240 25.435 84.718 1.00 128.30 252 ALA G C 1
ATOM 2881 O O . ALA G 1 44 ? 16.420 26.108 83.828 1.00 127.60 252 ALA G O 1
ATOM 2883 N N . THR G 1 45 ? 16.887 24.321 84.853 1.00 119.56 253 THR G N 1
ATOM 2884 C CA . THR G 1 45 ? 17.524 23.547 83.733 1.00 115.68 253 THR G CA 1
ATOM 2885 C C . THR G 1 45 ? 18.318 22.355 84.255 1.00 129.70 253 THR G C 1
ATOM 2886 O O . THR G 1 45 ? 18.568 21.411 83.519 1.00 112.30 253 THR G O 1
ATOM 2890 N N . SER G 1 46 ? 18.702 22.404 85.546 1.00 150.60 254 SER G N 1
ATOM 2891 C CA . SER G 1 46 ? 19.483 21.344 86.155 1.00 141.90 254 SER G CA 1
ATOM 2892 C C . SER G 1 46 ? 20.881 21.271 85.538 1.00 138.98 254 SER G C 1
ATOM 2893 O O . SER G 1 46 ? 21.582 20.250 85.697 1.00 140.09 254 SER G O 1
ATOM 2896 N N . LEU G 1 47 ? 21.289 22.338 84.830 1.00 138.10 255 LEU G N 1
ATOM 2897 C CA . LEU G 1 47 ? 22.689 22.476 84.386 1.00 148.28 255 LEU G CA 1
ATOM 2898 C C . LEU G 1 47 ? 23.522 23.191 85.434 1.00 135.27 255 LEU G C 1
ATOM 2899 O O . LEU G 1 47 ? 23.000 24.024 86.167 1.00 128.50 255 LEU G O 1
ATOM 2904 N N . SER G 1 48 ? 24.813 22.870 85.483 1.00 129.19 256 SER G N 1
ATOM 2905 C CA . SER G 1 48 ? 25.726 23.439 86.490 1.00 131.22 256 SER G CA 1
ATOM 2906 C C . SER G 1 48 ? 26.009 24.917 86.182 1.00 126.52 256 SER G C 1
ATOM 2907 O O . SER G 1 48 ? 25.955 25.349 85.013 1.00 129.98 256 SER G O 1
ATOM 2910 N N . GLU G 1 49 ? 26.365 25.686 87.207 1.00 133.97 257 GLU G N 1
ATOM 2911 C CA . GLU G 1 49 ? 26.664 27.104 87.015 1.00 161.14 257 GLU G CA 1
ATOM 2912 C C . GLU G 1 49 ? 27.861 27.189 86.059 1.00 169.23 257 GLU G C 1
ATOM 2913 O O . GLU G 1 49 ? 27.882 27.993 85.112 1.00 178.62 257 GLU G O 1
ATOM 2919 N N . ARG G 1 50 ? 28.842 26.326 86.296 1.00 169.53 258 ARG G N 1
ATOM 2920 C CA . ARG G 1 50 ? 30.029 26.233 85.452 1.00 170.70 258 ARG G CA 1
ATOM 2921 C C . ARG G 1 50 ? 29.658 26.025 83.980 1.00 151.85 258 ARG G C 1
ATOM 2922 O O . ARG G 1 50 ? 30.158 26.726 83.091 1.00 165.19 258 ARG G O 1
ATOM 2930 N N . GLN G 1 51 ? 28.776 25.072 83.724 1.00 128.25 259 GLN G N 1
ATOM 2931 C CA . GLN G 1 51 ? 28.362 24.764 82.351 1.00 123.35 259 GLN G CA 1
ATOM 2932 C C . GLN G 1 51 ? 27.770 26.013 81.699 1.00 123.31 259 GLN G C 1
ATOM 2933 O O . GLN G 1 51 ? 28.082 26.342 80.534 1.00 135.88 259 GLN G O 1
ATOM 2939 N N . ILE G 1 52 ? 26.929 26.702 82.476 1.00 102.88 260 ILE G N 1
ATOM 2940 C CA . ILE G 1 52 ? 26.254 27.885 81.984 1.00 103.41 260 ILE G CA 1
ATOM 2941 C C . ILE G 1 52 ? 27.230 29.014 81.657 1.00 112.54 260 ILE G C 1
ATOM 2942 O O . ILE G 1 52 ? 27.083 29.687 80.629 1.00 119.01 260 ILE G O 1
ATOM 2947 N N . THR G 1 53 ? 28.214 29.215 82.534 1.00 118.48 261 THR G N 1
ATOM 2948 C CA . THR G 1 53 ? 29.204 30.263 82.316 1.00 115.29 261 THR G CA 1
ATOM 2949 C C . THR G 1 53 ? 30.000 29.954 81.074 1.00 120.86 261 THR G C 1
ATOM 2950 O O . THR G 1 53 ? 30.367 30.855 80.324 1.00 116.94 261 THR G O 1
ATOM 2954 N N . ILE G 1 54 ? 30.230 28.668 80.835 1.00 118.17 262 ILE G N 1
ATOM 2955 C CA . ILE G 1 54 ? 31.016 28.212 79.694 1.00 111.68 262 ILE G CA 1
ATOM 2956 C C . ILE G 1 54 ? 30.248 28.359 78.399 1.00 108.24 262 ILE G C 1
ATOM 2957 O O . ILE G 1 54 ? 30.832 28.725 77.365 1.00 131.60 262 ILE G O 1
ATOM 2962 N N . TRP G 1 55 ? 28.953 28.062 78.451 1.00 115.72 263 TRP G N 1
ATOM 2963 C CA . TRP G 1 55 ? 28.112 28.186 77.271 1.00 135.57 263 TRP G CA 1
ATOM 2964 C C . TRP G 1 55 ? 28.075 29.658 76.870 1.00 146.96 263 TRP G C 1
ATOM 2965 O O . TRP G 1 55 ? 28.135 29.984 75.687 1.00 172.58 263 TRP G O 1
ATOM 2976 N N . PHE G 1 56 ? 27.995 30.538 77.867 1.00 135.62 264 PHE G N 1
ATOM 2977 C CA . PHE G 1 56 ? 27.980 31.962 77.571 1.00 127.88 264 PHE G CA 1
ATOM 2978 C C . PHE G 1 56 ? 29.293 32.433 76.969 1.00 126.87 264 PHE G C 1
ATOM 2979 O O . PHE G 1 56 ? 29.329 33.186 76.011 1.00 126.65 264 PHE G O 1
ATOM 2987 N N . GLN G 1 57 ? 30.370 31.939 77.517 1.00 130.23 265 GLN G N 1
ATOM 2988 C CA . GLN G 1 57 ? 31.627 32.298 76.987 1.00 119.53 265 GLN G CA 1
ATOM 2989 C C . GLN G 1 57 ? 31.527 31.910 75.553 1.00 119.11 265 GLN G C 1
ATOM 2990 O O . GLN G 1 57 ? 31.590 32.741 74.698 1.00 103.09 265 GLN G O 1
ATOM 2996 N N . ASN G 1 58 ? 31.324 30.606 75.277 1.00 122.76 266 ASN G N 1
ATOM 2997 C CA . ASN G 1 58 ? 31.286 30.059 73.924 1.00 104.14 266 ASN G CA 1
ATOM 2998 C C . ASN G 1 58 ? 30.347 30.852 73.046 1.00 102.83 266 ASN G C 1
ATOM 2999 O O . ASN G 1 58 ? 30.585 30.858 71.830 1.00 126.49 266 ASN G O 1
ATOM 3004 N N . ARG G 1 59 ? 29.248 31.330 73.593 1.00 90.07 267 ARG G N 1
ATOM 3005 C CA . ARG G 1 59 ? 28.219 31.922 72.750 1.00 93.64 267 ARG G CA 1
ATOM 3006 C C . ARG G 1 59 ? 28.684 33.265 72.207 1.00 105.39 267 ARG G C 1
ATOM 3007 O O . ARG G 1 59 ? 28.331 33.635 71.094 1.00 121.74 267 ARG G O 1
ATOM 3015 N N . ARG G 1 60 ? 29.469 33.979 73.004 1.00 111.28 268 ARG G N 1
ATOM 3016 C CA . ARG G 1 60 ? 30.051 35.255 72.586 1.00 114.04 268 ARG G CA 1
ATOM 3017 C C . ARG G 1 60 ? 31.107 35.055 71.504 1.00 109.40 268 ARG G C 1
ATOM 3018 O O . ARG G 1 60 ? 31.233 35.882 70.613 1.00 101.97 268 ARG G O 1
ATOM 3026 N N . VAL G 1 61 ? 31.855 33.963 71.576 1.00 113.51 269 VAL G N 1
ATOM 3027 C CA . VAL G 1 61 ? 32.811 33.624 70.521 1.00 119.68 269 VAL G CA 1
ATOM 3028 C C . VAL G 1 61 ? 32.058 33.502 69.192 1.00 131.79 269 VAL G C 1
ATOM 3029 O O . VAL G 1 61 ? 32.483 34.044 68.171 1.00 153.23 269 VAL G O 1
ATOM 3033 N N . LYS G 1 62 ? 30.930 32.794 69.233 1.00 118.48 270 LYS G N 1
ATOM 3034 C CA . LYS G 1 62 ? 30.150 32.528 68.042 1.00 114.32 270 LYS G CA 1
ATOM 3035 C C . LYS G 1 62 ? 29.598 33.812 67.429 1.00 110.21 270 LYS G C 1
ATOM 3036 O O . LYS G 1 62 ? 29.624 33.992 66.208 1.00 123.07 270 LYS G O 1
ATOM 3042 N N . GLU G 1 63 ? 29.086 34.690 68.284 1.00 111.04 271 GLU G N 1
ATOM 3043 C CA . GLU G 1 63 ? 28.527 35.949 67.805 1.00 133.31 271 GLU G CA 1
ATOM 3044 C C . GLU G 1 63 ? 29.649 36.791 67.200 1.00 154.21 271 GLU G C 1
ATOM 3045 O O . GLU G 1 63 ? 29.428 37.543 66.247 1.00 160.84 271 GLU G O 1
ATOM 3051 N N . LYS G 1 64 ? 30.845 36.634 67.761 1.00 171.39 272 LYS G N 1
ATOM 3052 C CA . LYS G 1 64 ? 32.036 37.302 67.246 1.00 156.99 272 LYS G CA 1
ATOM 3053 C C . LYS G 1 64 ? 32.472 36.734 65.940 1.00 158.29 272 LYS G C 1
ATOM 3054 O O . LYS G 1 64 ? 32.754 37.531 65.028 1.00 151.47 272 LYS G O 1
ATOM 3060 N N . LYS G 1 65 ? 32.476 35.383 65.785 1.00 159.61 273 LYS G N 1
ATOM 3061 C CA . LYS G 1 65 ? 32.796 34.763 64.480 1.00 145.37 273 LYS G CA 1
ATOM 3062 C C . LYS G 1 65 ? 31.824 35.172 63.370 1.00 134.42 273 LYS G C 1
ATOM 3063 O O . LYS G 1 65 ? 32.219 35.326 62.235 1.00 114.82 273 LYS G O 1
ATOM 3069 N N . VAL G 1 66 ? 30.556 35.324 63.756 1.00 138.45 274 VAL G N 1
ATOM 3070 C CA . VAL G 1 66 ? 29.459 35.398 62.821 1.00 140.26 274 VAL G CA 1
ATOM 3071 C C . VAL G 1 66 ? 29.375 36.786 62.202 1.00 142.53 274 VAL G C 1
ATOM 3072 O O . VAL G 1 66 ? 28.744 36.990 61.167 1.00 136.67 274 VAL G O 1
ATOM 3076 N N . LEU G 1 67 ? 30.022 37.739 62.847 1.00 145.53 275 LEU G N 1
ATOM 3077 C CA . LEU G 1 67 ? 30.323 39.031 62.187 1.00 149.12 275 LEU G CA 1
ATOM 3078 C C . LEU G 1 67 ? 30.895 38.872 60.822 1.00 142.00 275 LEU G C 1
ATOM 3079 O O . LEU G 1 67 ? 30.634 39.723 60.005 1.00 126.45 275 LEU G O 1
ATOM 3084 N N . ALA G 1 68 ? 31.644 37.811 60.577 1.00 134.25 276 ALA G N 1
ATOM 3085 C CA . ALA G 1 68 ? 32.166 37.526 59.212 1.00 133.25 276 ALA G CA 1
ATOM 3086 C C . ALA G 1 68 ? 31.013 36.848 58.331 1.00 121.96 276 ALA G C 1
ATOM 3087 O O . ALA G 1 68 ? 30.868 35.601 58.312 1.00 102.34 276 ALA G O 1
ATOM 3089 N N . LYS G 1 69 ? 30.208 37.583 57.542 1.00 128.66 277 LYS G N 1
ATOM 3090 C CA . LYS G 1 69 ? 30.467 38.884 56.841 1.00 138.47 277 LYS G CA 1
ATOM 3091 C C . LYS G 1 69 ? 31.898 39.458 56.816 1.00 132.17 277 LYS G C 1
ATOM 3092 O O . LYS G 1 69 ? 32.178 40.430 56.111 1.00 110.78 277 LYS G O 1
ATOM 3873 N N . ARG J 1 9 ? 15.624 37.244 14.821 1.00 146.91 217 ARG J N 1
ATOM 3874 C CA . ARG J 1 9 ? 16.096 38.205 15.872 1.00 142.11 217 ARG J CA 1
ATOM 3875 C C . ARG J 1 9 ? 15.304 37.989 17.165 1.00 142.14 217 ARG J C 1
ATOM 3876 O O . ARG J 1 9 ? 14.484 38.824 17.501 1.00 158.52 217 ARG J O 1
ATOM 3884 N N . LYS J 1 10 ? 15.494 36.869 17.901 1.00 145.48 218 LYS J N 1
ATOM 3885 C CA . LYS J 1 10 ? 16.475 35.806 17.643 1.00 130.06 218 LYS J CA 1
ATOM 3886 C C . LYS J 1 10 ? 15.783 34.518 17.055 1.00 121.04 218 LYS J C 1
ATOM 3887 O O . LYS J 1 10 ? 15.868 34.396 15.880 1.00 112.26 218 LYS J O 1
ATOM 3893 N N . LYS J 1 11 ? 15.004 33.668 17.762 1.00 113.22 219 LYS J N 1
ATOM 3894 C CA . LYS J 1 11 ? 14.627 33.685 19.219 1.00 102.59 219 LYS J CA 1
ATOM 3895 C C . LYS J 1 11 ? 15.134 32.363 19.915 1.00 92.52 219 LYS J C 1
ATOM 3896 O O . LYS J 1 11 ? 15.216 31.348 19.237 1.00 102.60 219 LYS J O 1
ATOM 3902 N N . ARG J 1 12 ? 15.515 32.436 21.191 1.00 83.87 220 ARG J N 1
ATOM 3903 C CA . ARG J 1 12 ? 16.519 31.518 21.701 1.00 80.46 220 ARG J CA 1
ATOM 3904 C C . ARG J 1 12 ? 16.005 30.082 21.928 1.00 73.95 220 ARG J C 1
ATOM 3905 O O . ARG J 1 12 ? 15.114 29.833 22.771 1.00 93.19 220 ARG J O 1
ATOM 3913 N N . ILE J 1 13 ? 16.572 29.128 21.188 1.00 70.72 221 ILE J N 1
ATOM 3914 C CA . ILE J 1 13 ? 16.059 27.751 21.167 1.00 74.00 221 ILE J CA 1
ATOM 3915 C C . ILE J 1 13 ? 17.168 26.781 21.601 1.00 73.36 221 ILE J C 1
ATOM 3916 O O . ILE J 1 13 ? 18.107 26.571 20.824 1.00 68.55 221 ILE J O 1
ATOM 3921 N N . PRO J 1 14 ? 17.081 26.192 22.804 1.00 66.62 222 PRO J N 1
ATOM 3922 C CA . PRO J 1 14 ? 18.269 25.455 23.314 1.00 83.66 222 PRO J CA 1
ATOM 3923 C C . PRO J 1 14 ? 18.586 24.241 22.506 1.00 76.12 222 PRO J C 1
ATOM 3924 O O . PRO J 1 14 ? 17.733 23.610 21.981 1.00 86.56 222 PRO J O 1
ATOM 3928 N N . TYR J 1 15 ? 19.847 23.855 22.493 1.00 73.56 223 TYR J N 1
ATOM 3929 C CA . TYR J 1 15 ? 20.280 22.558 21.896 1.00 72.67 223 TYR J CA 1
ATOM 3930 C C . TYR J 1 15 ? 20.054 21.425 22.898 1.00 75.28 223 TYR J C 1
ATOM 3931 O O . TYR J 1 15 ? 20.214 21.601 24.099 1.00 76.36 223 TYR J O 1
ATOM 3940 N N . SER J 1 16 ? 19.703 20.255 22.399 1.00 74.35 224 SER J N 1
ATOM 3941 C CA . SER J 1 16 ? 19.439 19.105 23.236 1.00 64.97 224 SER J CA 1
ATOM 3942 C C . SER J 1 16 ? 20.742 18.497 23.747 1.00 76.41 224 SER J C 1
ATOM 3943 O O . SER J 1 16 ? 21.829 18.773 23.282 1.00 76.67 224 SER J O 1
ATOM 3946 N N . LYS J 1 17 ? 20.582 17.640 24.768 1.00 94.43 225 LYS J N 1
ATOM 3947 C CA . LYS J 1 17 ? 21.646 16.718 25.150 1.00 104.68 225 LYS J CA 1
ATOM 3948 C C . LYS J 1 17 ? 21.683 15.904 23.868 1.00 110.63 225 LYS J C 1
ATOM 3949 O O . LYS J 1 17 ? 20.655 15.706 23.209 1.00 114.26 225 LYS J O 1
ATOM 3955 N N . GLY J 1 18 ? 22.866 15.490 23.465 1.00 126.83 226 GLY J N 1
ATOM 3956 C CA . GLY J 1 18 ? 23.044 14.787 22.184 1.00 127.60 226 GLY J CA 1
ATOM 3957 C C . GLY J 1 18 ? 23.799 15.759 21.365 1.00 122.17 226 GLY J C 1
ATOM 3958 O O . GLY J 1 18 ? 24.962 15.461 21.050 1.00 126.41 226 GLY J O 1
ATOM 3959 N N . GLN J 1 19 ? 23.222 16.913 21.030 1.00 102.92 227 GLN J N 1
ATOM 3960 C CA . GLN J 1 19 ? 23.947 17.928 20.228 1.00 102.50 227 GLN J CA 1
ATOM 3961 C C . GLN J 1 19 ? 25.093 18.530 21.043 1.00 106.48 227 GLN J C 1
ATOM 3962 O O . GLN J 1 19 ? 26.164 18.757 20.503 1.00 120.46 227 GLN J O 1
ATOM 3968 N N . LEU J 1 20 ? 24.845 18.779 22.336 1.00 112.92 228 LEU J N 1
ATOM 3969 C CA . LEU J 1 20 ? 25.813 19.362 23.210 1.00 102.37 228 LEU J CA 1
ATOM 3970 C C . LEU J 1 20 ? 27.031 18.423 23.390 1.00 98.39 228 LEU J C 1
ATOM 3971 O O . LEU J 1 20 ? 28.192 18.826 23.260 1.00 107.22 228 LEU J O 1
ATOM 3976 N N . ARG J 1 21 ? 26.722 17.165 23.671 1.00 102.60 229 ARG J N 1
ATOM 3977 C CA . ARG J 1 21 ? 27.726 16.115 23.683 1.00 110.81 229 ARG J CA 1
ATOM 3978 C C . ARG J 1 21 ? 28.680 16.249 22.494 1.00 118.94 229 ARG J C 1
ATOM 3979 O O . ARG J 1 21 ? 29.889 16.434 22.675 1.00 144.19 229 ARG J O 1
ATOM 3987 N N . GLU J 1 22 ? 28.135 16.176 21.281 1.00 95.10 230 GLU J N 1
ATOM 3988 C CA . GLU J 1 22 ? 28.974 16.338 20.102 1.00 99.09 230 GLU J CA 1
ATOM 3989 C C . GLU J 1 22 ? 29.723 17.671 20.116 1.00 89.03 230 GLU J C 1
ATOM 3990 O O . GLU J 1 22 ? 30.909 17.685 19.814 1.00 122.08 230 GLU J O 1
ATOM 3996 N N . LEU J 1 23 ? 29.075 18.761 20.511 1.00 72.53 231 LEU J N 1
ATOM 3997 C CA . LEU J 1 23 ? 29.750 20.061 20.530 1.00 87.47 231 LEU J CA 1
ATOM 3998 C C . LEU J 1 23 ? 30.829 20.104 21.598 1.00 109.47 231 LEU J C 1
ATOM 3999 O O . LEU J 1 23 ? 31.939 20.585 21.335 1.00 140.43 231 LEU J O 1
ATOM 4004 N N . GLU J 1 24 ? 30.543 19.574 22.782 1.00 128.64 232 GLU J N 1
ATOM 4005 C CA . GLU J 1 24 ? 31.530 19.573 23.844 1.00 131.82 232 GLU J CA 1
ATOM 4006 C C . GLU J 1 24 ? 32.703 18.670 23.455 1.00 124.24 232 GLU J C 1
ATOM 4007 O O . GLU J 1 24 ? 33.856 19.005 23.707 1.00 155.84 232 GLU J O 1
ATOM 4013 N N . ARG J 1 25 ? 32.403 17.538 22.826 1.00 99.68 233 ARG J N 1
ATOM 4014 C CA . ARG J 1 25 ? 33.468 16.618 22.448 1.00 106.41 233 ARG J CA 1
ATOM 4015 C C . ARG J 1 25 ? 34.497 17.258 21.503 1.00 105.77 233 ARG J C 1
ATOM 4016 O O . ARG J 1 25 ? 35.684 17.106 21.686 1.00 76.75 233 ARG J O 1
ATOM 4024 N N . GLU J 1 26 ? 34.038 17.966 20.491 1.00 111.67 234 GLU J N 1
ATOM 4025 C CA . GLU J 1 26 ? 34.963 18.530 19.526 1.00 119.93 234 GLU J CA 1
ATOM 4026 C C . GLU J 1 26 ? 35.701 19.709 20.157 1.00 123.06 234 GLU J C 1
ATOM 4027 O O . GLU J 1 26 ? 36.893 19.898 19.910 1.00 136.57 234 GLU J O 1
ATOM 4033 N N . TYR J 1 27 ? 35.004 20.460 21.007 1.00 118.73 235 TYR J N 1
ATOM 4034 C CA . TYR J 1 27 ? 35.610 21.594 21.706 1.00 115.49 235 TYR J CA 1
ATOM 4035 C C . TYR J 1 27 ? 36.749 21.143 22.594 1.00 116.75 235 TYR J C 1
ATOM 4036 O O . TYR J 1 27 ? 37.818 21.747 22.604 1.00 142.85 235 TYR J O 1
ATOM 4045 N N . ALA J 1 28 ? 36.510 20.076 23.350 1.00 111.85 236 ALA J N 1
ATOM 4046 C CA . ALA J 1 28 ? 37.542 19.480 24.212 1.00 107.87 236 ALA J CA 1
ATOM 4047 C C . ALA J 1 28 ? 38.760 19.072 23.403 1.00 106.61 236 ALA J C 1
ATOM 4048 O O . ALA J 1 28 ? 39.881 19.072 23.909 1.00 116.35 236 ALA J O 1
ATOM 4050 N N . ALA J 1 29 ? 38.534 18.727 22.132 1.00 105.06 237 ALA J N 1
ATOM 4051 C CA . ALA J 1 29 ? 39.627 18.348 21.231 1.00 96.91 237 ALA J CA 1
ATOM 4052 C C . ALA J 1 29 ? 40.293 19.567 20.605 1.00 94.48 237 ALA J C 1
ATOM 4053 O O . ALA J 1 29 ? 41.522 19.639 20.556 1.00 121.24 237 ALA J O 1
ATOM 4055 N N . ASN J 1 30 ? 39.489 20.517 20.116 1.00 80.41 238 ASN J N 1
ATOM 4056 C CA . ASN J 1 30 ? 40.004 21.780 19.626 1.00 85.27 238 ASN J CA 1
ATOM 4057 C C . ASN J 1 30 ? 39.036 22.926 19.946 1.00 91.14 238 ASN J C 1
ATOM 4058 O O . ASN J 1 30 ? 37.874 22.926 19.449 1.00 102.23 238 ASN J O 1
ATOM 4063 N N . LYS J 1 31 ? 39.530 23.893 20.729 1.00 81.76 239 LYS J N 1
ATOM 4064 C CA . LYS J 1 31 ? 38.731 25.041 21.099 1.00 76.88 239 LYS J CA 1
ATOM 4065 C C . LYS J 1 31 ? 38.306 25.888 19.920 1.00 82.14 239 LYS J C 1
ATOM 4066 O O . LYS J 1 31 ? 37.463 26.757 20.086 1.00 86.37 239 LYS J O 1
ATOM 4072 N N . PHE J 1 32 ? 38.962 25.743 18.786 1.00 97.42 240 PHE J N 1
ATOM 4073 C CA . PHE J 1 32 ? 38.633 26.511 17.597 1.00 98.60 240 PHE J CA 1
ATOM 4074 C C . PHE J 1 32 ? 38.205 25.564 16.469 1.00 100.89 240 PHE J C 1
ATOM 4075 O O . PHE J 1 32 ? 38.837 24.549 16.170 1.00 104.61 240 PHE J O 1
ATOM 4083 N N . ILE J 1 33 ? 37.119 25.950 15.826 1.00 107.44 241 ILE J N 1
ATOM 4084 C CA . ILE J 1 33 ? 36.568 25.198 14.715 1.00 114.96 241 ILE J CA 1
ATOM 4085 C C . ILE J 1 33 ? 37.368 25.508 13.438 1.00 116.14 241 ILE J C 1
ATOM 4086 O O . ILE J 1 33 ? 37.670 26.644 13.149 1.00 120.49 241 ILE J O 1
ATOM 4091 N N . THR J 1 34 ? 37.718 24.479 12.672 1.00 125.73 242 THR J N 1
ATOM 4092 C CA . THR J 1 34 ? 38.091 24.675 11.243 1.00 119.34 242 THR J CA 1
ATOM 4093 C C . THR J 1 34 ? 36.844 24.649 10.373 1.00 118.33 242 THR J C 1
ATOM 4094 O O . THR J 1 34 ? 35.776 24.240 10.805 1.00 132.47 242 THR J O 1
ATOM 4098 N N . LYS J 1 35 ? 36.984 25.112 9.133 1.00 114.51 243 LYS J N 1
ATOM 4099 C CA . LYS J 1 35 ? 35.840 25.150 8.199 1.00 109.11 243 LYS J CA 1
ATOM 4100 C C . LYS J 1 35 ? 35.325 23.750 7.850 1.00 113.73 243 LYS J C 1
ATOM 4101 O O . LYS J 1 35 ? 34.133 23.564 7.658 1.00 131.90 243 LYS J O 1
ATOM 4107 N N . ASP J 1 36 ? 36.224 22.779 7.753 1.00 114.71 244 ASP J N 1
ATOM 4108 C CA . ASP J 1 36 ? 35.866 21.440 7.354 1.00 125.98 244 ASP J CA 1
ATOM 4109 C C . ASP J 1 36 ? 35.126 20.700 8.457 1.00 130.80 244 ASP J C 1
ATOM 4110 O O . ASP J 1 36 ? 34.136 20.011 8.224 1.00 146.85 244 ASP J O 1
ATOM 4115 N N . LYS J 1 37 ? 35.644 20.836 9.673 1.00 122.09 245 LYS J N 1
ATOM 4116 C CA . LYS J 1 37 ? 35.043 20.174 10.827 1.00 114.97 245 LYS J CA 1
ATOM 4117 C C . LYS J 1 37 ? 33.758 20.882 11.201 1.00 113.30 245 LYS J C 1
ATOM 4118 O O . LYS J 1 37 ? 32.881 20.281 11.817 1.00 108.51 245 LYS J O 1
ATOM 4124 N N . ARG J 1 38 ? 33.651 22.155 10.832 1.00 106.38 246 ARG J N 1
ATOM 4125 C CA . ARG J 1 38 ? 32.433 22.914 11.077 1.00 103.73 246 ARG J CA 1
ATOM 4126 C C . ARG J 1 38 ? 31.284 22.355 10.255 1.00 120.82 246 ARG J C 1
ATOM 4127 O O . ARG J 1 38 ? 30.160 22.200 10.752 1.00 132.43 246 ARG J O 1
ATOM 4135 N N . ARG J 1 39 ? 31.550 22.045 8.991 1.00 118.85 247 ARG J N 1
ATOM 4136 C CA . ARG J 1 39 ? 30.487 21.559 8.113 1.00 130.77 247 ARG J CA 1
ATOM 4137 C C . ARG J 1 39 ? 30.266 20.066 8.324 1.00 119.48 247 ARG J C 1
ATOM 4138 O O . ARG J 1 39 ? 29.242 19.523 7.887 1.00 132.64 247 ARG J O 1
ATOM 4146 N N . LYS J 1 40 ? 31.219 19.399 8.976 1.00 98.19 248 LYS J N 1
ATOM 4147 C CA . LYS J 1 40 ? 30.995 18.017 9.393 1.00 98.95 248 LYS J CA 1
ATOM 4148 C C . LYS J 1 40 ? 30.048 17.969 10.599 1.00 109.59 248 LYS J C 1
ATOM 4149 O O . LYS J 1 40 ? 29.090 17.188 10.616 1.00 118.04 248 LYS J O 1
ATOM 4155 N N . ILE J 1 41 ? 30.344 18.785 11.607 1.00 113.49 249 ILE J N 1
ATOM 4156 C CA . ILE J 1 41 ? 29.532 18.812 12.803 1.00 117.07 249 ILE J CA 1
ATOM 4157 C C . ILE J 1 41 ? 28.146 19.353 12.532 1.00 106.24 249 ILE J C 1
ATOM 4158 O O . ILE J 1 41 ? 27.172 18.939 13.188 1.00 105.00 249 ILE J O 1
ATOM 4163 N N . SER J 1 42 ? 28.028 20.250 11.556 1.00 93.81 250 SER J N 1
ATOM 4164 C CA . SER J 1 42 ? 26.685 20.764 11.219 1.00 85.30 250 SER J CA 1
ATOM 4165 C C . SER J 1 42 ? 25.838 19.599 10.665 1.00 90.31 250 SER J C 1
ATOM 4166 O O . SER J 1 42 ? 24.686 19.450 11.054 1.00 97.60 250 SER J O 1
ATOM 4169 N N . ALA J 1 43 ? 26.399 18.772 9.788 1.00 106.95 251 ALA J N 1
ATOM 4170 C CA . ALA J 1 43 ? 25.644 17.655 9.215 1.00 106.45 251 ALA J CA 1
ATOM 4171 C C . ALA J 1 43 ? 25.248 16.638 10.282 1.00 108.63 251 ALA J C 1
ATOM 4172 O O . ALA J 1 43 ? 24.143 16.104 10.260 1.00 132.22 251 ALA J O 1
ATOM 4174 N N . ALA J 1 44 ? 26.157 16.400 11.220 1.00 109.13 252 ALA J N 1
ATOM 4175 C CA . ALA J 1 44 ? 25.957 15.404 12.253 1.00 128.66 252 ALA J CA 1
ATOM 4176 C C . ALA J 1 44 ? 24.992 15.897 13.342 1.00 118.43 252 ALA J C 1
ATOM 4177 O O . ALA J 1 44 ? 24.256 15.095 13.932 1.00 128.62 252 ALA J O 1
ATOM 4179 N N . THR J 1 45 ? 25.006 17.198 13.597 1.00 96.87 253 THR J N 1
ATOM 4180 C CA . THR J 1 45 ? 24.180 17.756 14.678 1.00 90.12 253 THR J CA 1
ATOM 4181 C C . THR J 1 45 ? 22.932 18.494 14.200 1.00 95.09 253 THR J C 1
ATOM 4182 O O . THR J 1 45 ? 22.086 18.812 15.001 1.00 105.26 253 THR J O 1
ATOM 4186 N N . SER J 1 46 ? 22.879 18.802 12.923 1.00 96.71 254 SER J N 1
ATOM 4187 C CA . SER J 1 46 ? 21.694 19.375 12.305 1.00 99.74 254 SER J CA 1
ATOM 4188 C C . SER J 1 46 ? 21.556 20.839 12.755 1.00 88.46 254 SER J C 1
ATOM 4189 O O . SER J 1 46 ? 20.400 21.373 12.600 1.00 100.79 254 SER J O 1
ATOM 4192 N N . LEU J 1 47 ? 22.612 21.448 13.319 1.00 74.28 255 LEU J N 1
ATOM 4193 C CA . LEU J 1 47 ? 22.548 22.920 13.457 1.00 78.85 255 LEU J CA 1
ATOM 4194 C C . LEU J 1 47 ? 23.284 23.621 12.342 1.00 74.07 255 LEU J C 1
ATOM 4195 O O . LEU J 1 47 ? 24.138 23.076 11.702 1.00 70.97 255 LEU J O 1
ATOM 4200 N N . SER J 1 48 ? 22.909 24.865 12.144 1.00 73.32 256 SER J N 1
ATOM 4201 C CA . SER J 1 48 ? 23.501 25.751 11.103 1.00 77.63 256 SER J CA 1
ATOM 4202 C C . SER J 1 48 ? 24.953 26.111 11.425 1.00 82.08 256 SER J C 1
ATOM 4203 O O . SER J 1 48 ? 25.342 26.146 12.537 1.00 94.66 256 SER J O 1
ATOM 4206 N N . GLU J 1 49 ? 25.718 26.406 10.401 1.00 95.14 257 GLU J N 1
ATOM 4207 C CA . GLU J 1 49 ? 27.155 26.683 10.527 1.00 104.30 257 GLU J CA 1
ATOM 4208 C C . GLU J 1 49 ? 27.294 27.901 11.449 1.00 90.76 257 GLU J C 1
ATOM 4209 O O . GLU J 1 49 ? 28.099 27.916 12.399 1.00 88.38 257 GLU J O 1
ATOM 4215 N N . ARG J 1 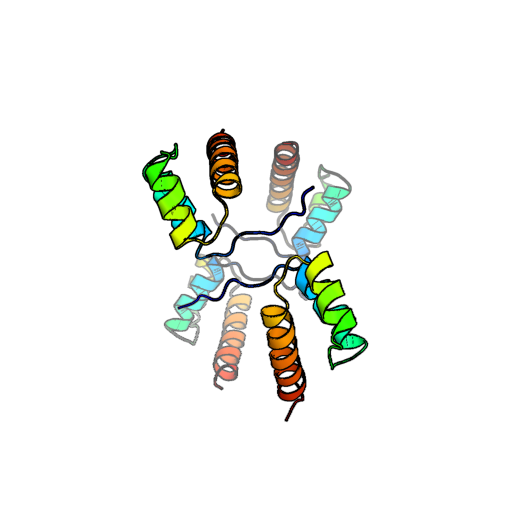50 ? 26.466 28.908 11.172 1.00 80.04 258 ARG J N 1
ATOM 4216 C CA . ARG J 1 50 ? 26.462 30.142 11.956 1.00 84.99 258 ARG J CA 1
ATOM 4217 C C . ARG J 1 50 ? 26.235 29.839 13.451 1.00 95.44 258 ARG J C 1
ATOM 4218 O O . ARG J 1 50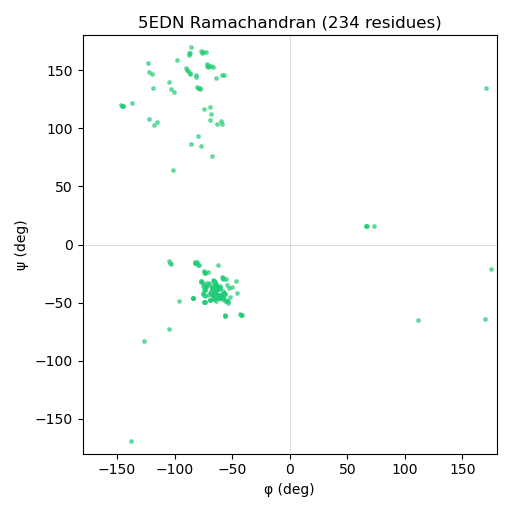 ? 26.968 30.327 14.336 1.00 89.95 258 ARG J O 1
ATOM 4226 N N . GLN J 1 51 ? 25.210 29.015 13.724 1.00 83.85 259 GLN J N 1
ATOM 4227 C CA . GLN J 1 51 ? 24.896 28.684 15.109 1.00 87.95 259 GLN J CA 1
ATOM 4228 C C . GLN J 1 51 ? 26.076 28.027 15.783 1.00 91.99 259 GLN J C 1
ATOM 4229 O O . GLN J 1 51 ? 26.406 28.340 16.932 1.00 100.06 259 GLN J O 1
ATOM 4235 N N . ILE J 1 52 ? 26.720 27.126 15.052 1.00 86.37 260 ILE J N 1
ATOM 4236 C CA . ILE J 1 52 ? 27.868 26.383 15.553 1.00 84.31 260 ILE J CA 1
ATOM 4237 C C . ILE J 1 52 ? 29.041 27.306 15.886 1.00 89.32 260 ILE J C 1
ATOM 4238 O O . ILE J 1 52 ? 29.682 27.142 16.929 1.00 83.11 260 ILE J O 1
ATOM 4243 N N . THR J 1 53 ? 29.316 28.253 14.989 1.00 84.37 261 THR J N 1
ATOM 4244 C CA . THR J 1 53 ? 30.412 29.184 15.178 1.00 95.64 261 THR J CA 1
ATOM 4245 C C . THR J 1 53 ? 30.144 30.016 16.449 1.00 116.03 261 THR J C 1
ATOM 4246 O O . THR J 1 53 ? 31.068 30.322 17.234 1.00 132.28 261 THR J O 1
ATOM 4250 N N . ILE J 1 54 ? 28.859 30.336 16.639 1.00 112.52 262 ILE J N 1
ATOM 4251 C CA . ILE J 1 54 ? 28.475 31.172 17.743 1.00 98.12 262 ILE J CA 1
ATOM 4252 C C . ILE J 1 54 ? 28.492 30.428 19.071 1.00 99.95 262 ILE J C 1
ATOM 4253 O O . ILE J 1 54 ? 28.872 31.000 20.105 1.00 116.43 262 ILE J O 1
ATOM 4258 N N . TRP J 1 55 ? 28.116 29.155 19.032 1.00 85.99 263 TRP J N 1
ATOM 4259 C CA . TRP J 1 55 ? 28.151 28.332 20.231 1.00 95.82 263 TRP J CA 1
ATOM 4260 C C . TRP J 1 55 ? 29.573 28.184 20.668 1.00 91.40 263 TRP J C 1
ATOM 4261 O O . TRP J 1 55 ? 29.861 28.229 21.860 1.00 100.71 263 TRP J O 1
ATOM 4272 N N . PHE J 1 56 ? 30.482 28.026 19.708 1.00 83.25 264 PHE J N 1
ATOM 4273 C CA . PHE J 1 56 ? 31.903 27.906 20.059 1.00 78.07 264 PHE J CA 1
ATOM 4274 C C . PHE J 1 56 ? 32.432 29.189 20.667 1.00 72.21 264 PHE J C 1
ATOM 4275 O O . PHE J 1 56 ? 33.147 29.174 21.651 1.00 62.54 264 PHE J O 1
ATOM 4283 N N . GLN J 1 57 ? 32.041 30.295 20.084 1.00 73.54 265 GLN J N 1
ATOM 4284 C CA . GLN J 1 57 ? 32.480 31.519 20.615 1.00 80.64 265 GLN J CA 1
ATOM 4285 C C . GLN J 1 57 ? 32.027 31.473 22.038 1.00 100.74 265 GLN J C 1
ATOM 4286 O O . GLN J 1 57 ? 32.830 31.502 22.934 1.00 98.63 265 GLN J O 1
ATOM 4292 N N . ASN J 1 58 ? 30.697 31.373 22.270 1.00 105.44 266 ASN J N 1
ATOM 4293 C CA . ASN J 1 58 ? 30.080 31.353 23.593 1.00 90.63 266 ASN J CA 1
ATOM 4294 C C . ASN J 1 58 ? 30.822 30.420 24.521 1.00 84.29 266 ASN J C 1
ATOM 4295 O O . ASN J 1 58 ? 30.768 30.653 25.724 1.00 92.76 266 ASN J O 1
ATOM 4300 N N . ARG J 1 59 ? 31.196 29.272 23.994 1.00 76.73 267 ARG J N 1
ATOM 4301 C CA . ARG J 1 59 ? 31.679 28.201 24.870 1.00 79.78 267 ARG J CA 1
ATOM 4302 C C . ARG J 1 59 ? 33.024 28.563 25.451 1.00 87.00 267 ARG J C 1
ATOM 4303 O O . ARG J 1 59 ? 33.326 28.181 26.564 1.00 76.06 267 ARG J O 1
ATOM 4311 N N . ARG J 1 60 ? 33.833 29.289 24.687 1.00 100.07 268 ARG J N 1
ATOM 4312 C CA . ARG J 1 60 ? 35.131 29.785 25.140 1.00 96.11 268 ARG J CA 1
ATOM 4313 C C . ARG J 1 60 ? 34.970 30.835 26.232 1.00 96.67 268 ARG J C 1
ATOM 4314 O O . ARG J 1 60 ? 35.773 30.884 27.169 1.00 123.06 268 ARG J O 1
ATOM 4322 N N . VAL J 1 61 ? 33.943 31.669 26.114 1.00 91.14 269 VAL J N 1
ATOM 4323 C CA . VAL J 1 61 ? 33.655 32.646 27.165 1.00 100.16 269 VAL J CA 1
ATOM 4324 C C . VAL J 1 61 ? 33.401 31.901 28.481 1.00 105.47 269 VAL J C 1
ATOM 4325 O O . VAL J 1 61 ? 33.937 32.275 29.529 1.00 116.35 269 VAL J O 1
ATOM 4329 N N . LYS J 1 62 ? 32.608 30.838 28.405 1.00 89.39 270 LYS J N 1
ATOM 4330 C CA . LYS J 1 62 ? 32.227 30.077 29.576 1.00 93.11 270 LYS J CA 1
ATOM 4331 C C . LYS J 1 62 ? 33.426 29.420 30.239 1.00 106.41 270 LYS J C 1
ATOM 4332 O O . LYS J 1 62 ? 33.549 29.427 31.473 1.00 143.58 270 LYS J O 1
ATOM 4338 N N . GLU J 1 63 ? 34.300 28.839 29.423 1.00 119.73 271 GLU J N 1
ATOM 4339 C CA . GLU J 1 63 ? 35.485 28.175 29.967 1.00 121.48 271 GLU J CA 1
ATOM 4340 C C . GLU J 1 63 ? 36.385 29.213 30.602 1.00 124.62 271 GLU J C 1
ATOM 4341 O O . GLU J 1 63 ? 37.073 28.919 31.577 1.00 111.75 271 GLU J O 1
ATOM 4347 N N . LYS J 1 64 ? 36.358 30.426 30.048 1.00 131.34 272 LYS J N 1
ATOM 4348 C CA . LYS J 1 64 ? 37.092 31.553 30.616 1.00 131.54 272 LYS J CA 1
ATOM 4349 C C . LYS J 1 64 ? 36.485 31.999 31.940 1.00 134.50 272 LYS J C 1
ATOM 4350 O O . LYS J 1 64 ? 37.205 32.183 32.917 1.00 143.79 272 LYS J O 1
ATOM 4356 N N . LYS J 1 65 ? 35.159 32.156 31.959 1.00 134.81 273 LYS J N 1
ATOM 4357 C CA . LYS J 1 65 ? 34.419 32.625 33.140 1.00 131.17 273 LYS J CA 1
ATOM 4358 C C . LYS J 1 65 ? 34.561 31.699 34.327 1.00 120.31 273 LYS J C 1
ATOM 4359 O O . LYS J 1 65 ? 34.697 32.078 35.480 1.00 124.03 273 LYS J O 1
ATOM 4365 N N . VAL J 1 66 ? 34.566 30.408 34.031 1.00 105.10 274 VAL J N 1
ATOM 4366 C CA . VAL J 1 66 ? 34.893 29.323 34.905 1.00 110.75 274 VAL J CA 1
ATOM 4367 C C . VAL J 1 66 ? 36.383 29.352 35.255 1.00 127.69 274 VAL J C 1
ATOM 4368 O O . VAL J 1 66 ? 37.187 29.175 34.363 1.00 144.08 274 VAL J O 1
ATOM 4372 N N . LEU J 1 67 ? 36.711 29.630 36.494 1.00 136.66 275 LEU J N 1
ATOM 4373 C CA . LEU J 1 67 ? 38.070 29.568 36.961 1.00 137.34 275 LEU J CA 1
ATOM 4374 C C . LEU J 1 67 ? 38.008 30.192 38.335 1.00 149.78 275 LEU J C 1
ATOM 4375 O O . LEU J 1 67 ? 37.356 31.211 38.519 1.00 150.73 275 LEU J O 1
ATOM 4380 N N . ALA J 1 68 ? 38.655 29.548 39.304 1.00 140.97 276 ALA J N 1
ATOM 4381 C CA . ALA J 1 68 ? 38.484 29.883 40.715 1.00 135.02 276 ALA J CA 1
ATOM 4382 C C . ALA J 1 68 ? 39.831 29.929 41.542 1.00 141.43 276 ALA J C 1
ATOM 4383 O O . ALA J 1 68 ? 40.564 28.927 41.585 1.00 133.25 276 ALA J O 1
ATOM 4385 N N . LYS J 1 69 ? 40.177 31.063 42.173 1.00 136.21 277 LYS J N 1
ATOM 4386 C CA . LYS J 1 69 ? 39.434 32.342 42.102 1.00 137.03 277 LYS J CA 1
ATOM 4387 C C . LYS J 1 69 ? 39.754 33.082 40.805 1.00 138.30 277 LYS J C 1
ATOM 4388 O O . LYS J 1 69 ? 38.860 33.632 40.156 1.00 142.13 277 LYS J O 1
#

Foldseek 3Di:
DDDDDDADPVLVVLLVVVCVVPLDDDPVVLVVSCVVRVDDSVVSNVVSVVVVVVVVVVPD/DDDDPDDDPVLVVVLVVVCVVPLDDDPVVLVVSCVVRVDDSVVSNVVSVVVVVVVVVVPDD/DDDDDDDPVLVVVLVVVCVVPLDDDPVVLVVSCVVRVNHSVVSNVVSVVVVVVVVVVVPD/DDDDDDADVVLVVLLVVVCVVPLADDPVVLVVSCVVRVDDSVVSNVVSVVVVVVVVVDDDD

CATH classification: 1.10.10.60

Organism: Homo sapiens (NCBI:txid9606)

Nearest PDB structures (foldseek):
  5zjr-assembly1_A  TM=9.571E-01  e=3.609E-05  Drosophila melanogaster
  2r5z-assembly1_A  TM=9.496E-01  e=4.423E-05  Drosophila melanogaster
  4xic-assembly2_D  TM=9.737E-01  e=1.838E-04  Drosophila melanogaster
  2r5y-assembly1_A  TM=9.092E-01  e=9.982E-05  Drosophila melanogaster
  5wc9-assembly2_F  TM=8.860E-01  e=4.179E-02  Homo sapiens

B-factor: mean 124.44, std 33.72, range [45.49, 492.95]

Solvent-accessible surface area: 19878 Å² total; per-residue (Å²): 258,141,143,176,82,63,67,13,156,16,16,54,144,69,0,61,185,17,23,92,85,51,42,132,35,74,156,85,77,50,130,120,15,23,88,58,10,94,16,63,56,189,61,0,48,68,27,1,96,91,43,68,77,104,95,154,135,98,149,142,256,165,115,186,79,63,50,12,156,42,23,45,180,62,0,64,174,44,2,75,72,69,81,138,43,67,158,67,83,57,133,125,14,12,88,81,11,95,10,40,58,166,53,0,22,82,33,2,72,90,41,66,70,128,66,152,141,104,130,106,154,263,136,199,83,62,60,14,156,24,16,62,140,58,1,62,166,44,21,84,74,70,112,72,27,71,136,106,102,46,139,120,6,15,91,42,21,93,18,48,59,164,40,0,36,79,27,1,104,90,44,93,99,103,81,128,161,101,142,81,141,278,194,174,180,85,65,63,18,167,18,13,51,150,57,1,58,149,28,9,89,72,90,104,140,30,78,122,98,80,45,141,119,15,20,88,77,8,88,17,42,71,157,74,0,30,80,29,7,89,96,43,77,74,118,60,156,161,88,127,93,232

InterPro domains:
  IPR001356 Homeodomain [PF00046] (217-273)
  IPR001356 Homeodomain [PS50071] (214-274)
  IPR001356 Homeodomain [SM00389] (216-278)
  IPR001356 Homeodomain [cd00086] (217-273)
  IPR009057 Homedomain-like superfamily [SSF46689] (202-273)
  IPR017970 Homeobox, conserved site [PS00027] (249-272)
  IPR022067 Homeobox protein Hox1A3 N-terminal [PF12284] (14-123)
  IPR051003 Anterior-posterior axis regulatory homeobox [PTHR45804] (12-282)